Protein AF-A0A9X7AGJ0-F1 (afdb_monomer_lite)

Structure (mmCIF, N/CA/C/O backbone):
data_AF-A0A9X7AGJ0-F1
#
_entry.id   AF-A0A9X7AGJ0-F1
#
loop_
_atom_site.group_PDB
_atom_site.id
_atom_site.type_symbol
_atom_site.label_atom_id
_atom_site.label_alt_id
_atom_site.label_comp_id
_atom_site.label_asym_id
_atom_site.label_entity_id
_atom_site.label_seq_id
_atom_site.pdbx_PDB_ins_code
_atom_site.Cartn_x
_atom_site.Cartn_y
_atom_site.Cartn_z
_atom_site.occupancy
_atom_site.B_iso_or_equiv
_atom_site.auth_seq_id
_atom_site.auth_comp_id
_atom_site.auth_asym_id
_atom_site.auth_atom_id
_atom_site.pdbx_PDB_model_num
ATOM 1 N N . MET A 1 1 ? 14.622 0.185 -6.121 1.00 39.16 1 MET A N 1
ATOM 2 C CA . MET A 1 1 ? 15.424 0.550 -7.309 1.00 39.16 1 MET A CA 1
ATOM 3 C C . MET A 1 1 ? 14.655 0.096 -8.542 1.00 39.16 1 MET A C 1
ATOM 5 O O . MET A 1 1 ? 14.692 -1.078 -8.879 1.00 39.16 1 MET A O 1
ATOM 9 N N . GLU A 1 2 ? 13.884 1.010 -9.133 1.00 49.72 2 GLU A N 1
ATOM 10 C CA . GLU A 1 2 ? 12.917 0.787 -10.226 1.00 49.72 2 GLU A CA 1
ATOM 11 C C . GLU A 1 2 ? 13.499 1.211 -11.586 1.00 49.72 2 GLU A C 1
ATOM 13 O O . GLU A 1 2 ? 12.948 2.044 -12.298 1.00 49.72 2 GLU A O 1
ATOM 18 N N . PHE A 1 3 ? 14.675 0.698 -11.946 1.00 52.72 3 PHE A N 1
ATOM 19 C CA . PHE A 1 3 ? 15.385 1.158 -13.151 1.00 52.72 3 PHE A CA 1
ATOM 20 C C . PHE A 1 3 ? 15.012 0.383 -14.428 1.00 52.72 3 PHE A C 1
ATOM 22 O O . PHE A 1 3 ? 15.501 0.702 -15.510 1.00 52.72 3 PHE A O 1
ATOM 29 N N . ASN A 1 4 ? 14.150 -0.634 -14.316 1.00 61.47 4 ASN A N 1
ATOM 30 C CA . ASN A 1 4 ? 13.892 -1.607 -15.381 1.00 61.47 4 ASN A CA 1
ATOM 31 C C . ASN A 1 4 ? 12.769 -1.182 -16.348 1.00 61.47 4 ASN A C 1
ATOM 33 O O . ASN A 1 4 ? 12.858 -1.428 -17.550 1.00 61.47 4 ASN A O 1
ATOM 37 N N . ASP A 1 5 ? 11.732 -0.494 -15.861 1.00 74.06 5 ASP A N 1
ATOM 38 C CA . ASP A 1 5 ? 10.493 -0.324 -16.635 1.00 74.06 5 ASP A CA 1
ATOM 39 C C . ASP A 1 5 ? 10.646 0.627 -17.834 1.00 74.06 5 ASP A C 1
ATOM 41 O O . ASP A 1 5 ? 10.058 0.374 -18.891 1.00 74.06 5 ASP A O 1
ATOM 45 N N . LEU A 1 6 ? 11.499 1.662 -17.730 1.00 85.44 6 LEU A N 1
ATOM 46 C CA . LEU A 1 6 ? 11.842 2.547 -18.858 1.00 85.44 6 LEU A CA 1
ATOM 47 C C . LEU A 1 6 ? 12.579 1.813 -19.971 1.00 85.44 6 LEU A C 1
ATOM 49 O O . LEU A 1 6 ? 12.173 1.892 -21.132 1.00 85.44 6 LEU A O 1
ATOM 53 N N . GLY A 1 7 ? 13.631 1.077 -19.619 1.00 88.88 7 GLY A N 1
ATOM 54 C CA . GLY A 1 7 ? 14.401 0.288 -20.575 1.00 88.88 7 GLY A CA 1
ATOM 55 C C . GLY A 1 7 ? 13.535 -0.730 -21.311 1.00 88.88 7 GLY A C 1
ATOM 56 O O . GLY A 1 7 ? 13.584 -0.815 -22.541 1.00 88.88 7 GLY A O 1
ATOM 57 N N . ILE A 1 8 ? 12.684 -1.444 -20.565 1.00 87.81 8 ILE A N 1
ATOM 58 C CA . ILE A 1 8 ? 11.729 -2.406 -21.123 1.00 87.81 8 ILE A CA 1
ATOM 59 C C . ILE A 1 8 ? 10.759 -1.715 -22.080 1.00 87.81 8 ILE A C 1
ATOM 61 O O . ILE A 1 8 ? 10.569 -2.198 -23.192 1.00 87.81 8 ILE A O 1
ATOM 65 N N . THR A 1 9 ? 10.181 -0.577 -21.694 1.00 88.44 9 THR A N 1
ATOM 66 C CA . THR A 1 9 ? 9.211 0.143 -22.535 1.00 88.44 9 THR A CA 1
ATOM 67 C C . THR A 1 9 ? 9.849 0.630 -23.837 1.00 88.44 9 THR A C 1
ATOM 69 O O . THR A 1 9 ? 9.274 0.445 -24.909 1.00 88.44 9 THR A O 1
ATOM 72 N N . ILE A 1 10 ? 11.067 1.184 -23.779 1.00 92.06 10 ILE A N 1
ATOM 73 C CA . ILE A 1 10 ? 11.825 1.591 -24.975 1.00 92.06 10 ILE A CA 1
ATOM 74 C C . ILE A 1 10 ? 12.063 0.383 -25.892 1.00 92.06 10 ILE A C 1
ATOM 76 O O . ILE A 1 10 ? 11.830 0.470 -27.100 1.00 92.06 10 ILE A O 1
ATOM 80 N N . LYS A 1 11 ? 12.453 -0.765 -25.325 1.00 93.25 11 LYS A N 1
ATOM 81 C CA . LYS A 1 11 ? 12.656 -2.012 -26.073 1.00 93.25 11 LYS A CA 1
ATOM 82 C C . LYS A 1 11 ? 11.362 -2.525 -26.711 1.00 93.25 11 LYS A C 1
ATOM 84 O O . LYS A 1 11 ? 11.374 -2.895 -27.884 1.00 93.25 11 LYS A O 1
ATOM 89 N N . GLU A 1 12 ? 10.257 -2.551 -25.966 1.00 91.44 12 GLU A N 1
ATOM 90 C CA . GLU A 1 12 ? 8.936 -2.980 -26.447 1.00 91.44 12 GLU A CA 1
ATOM 91 C C . GLU A 1 12 ? 8.470 -2.105 -27.621 1.00 91.44 12 GLU A C 1
ATOM 93 O O . GLU A 1 12 ? 8.069 -2.629 -28.661 1.00 91.44 12 GLU A O 1
ATOM 98 N N . LEU A 1 13 ? 8.592 -0.778 -27.498 1.00 92.31 13 LEU A N 1
ATOM 99 C CA . LEU A 1 13 ? 8.257 0.174 -28.563 1.00 92.31 13 LEU A CA 1
ATOM 100 C C . LEU A 1 13 ? 9.135 -0.022 -29.802 1.00 92.31 13 LEU A C 1
ATOM 102 O O . LEU A 1 13 ? 8.621 -0.044 -30.922 1.00 92.31 13 LEU A O 1
ATOM 106 N N . ARG A 1 14 ? 10.445 -0.208 -29.603 1.00 95.38 14 ARG A N 1
ATOM 107 C CA . ARG A 1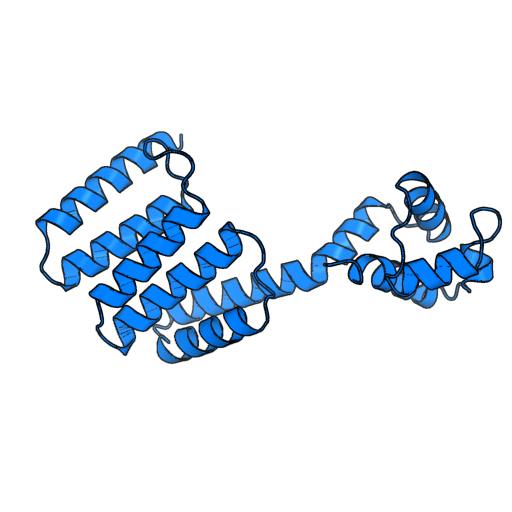 14 ? 11.398 -0.454 -30.687 1.00 95.38 14 ARG A CA 1
ATOM 108 C C . ARG A 1 14 ? 11.046 -1.729 -31.461 1.00 95.38 14 ARG A C 1
ATOM 110 O O . ARG A 1 14 ? 10.981 -1.696 -32.688 1.00 95.38 14 ARG A O 1
ATOM 117 N N . ILE A 1 15 ? 10.793 -2.834 -30.753 1.00 95.44 15 ILE A N 1
ATOM 118 C CA . ILE A 1 15 ? 10.419 -4.122 -31.360 1.00 95.44 15 ILE A CA 1
ATOM 119 C C . ILE A 1 15 ? 9.079 -4.002 -32.089 1.00 95.44 15 ILE A C 1
ATOM 121 O O . ILE A 1 15 ? 8.971 -4.447 -33.225 1.00 95.44 15 ILE A O 1
ATOM 125 N N . LYS A 1 16 ? 8.081 -3.339 -31.491 1.00 94.00 16 LYS A N 1
ATOM 126 C CA . LYS A 1 16 ? 6.769 -3.115 -32.121 1.00 94.00 16 LYS A CA 1
ATOM 127 C C . LYS A 1 16 ? 6.866 -2.338 -33.439 1.00 94.00 16 LYS A C 1
ATOM 129 O O . LYS A 1 16 ? 6.015 -2.503 -34.308 1.00 94.00 16 LYS A O 1
ATOM 134 N N . LYS A 1 17 ? 7.894 -1.498 -33.588 1.00 93.56 17 LYS A N 1
ATOM 135 C CA . LYS A 1 17 ? 8.185 -0.738 -34.811 1.00 93.56 17 LYS A CA 1
ATOM 136 C C . LYS A 1 17 ? 9.188 -1.421 -35.748 1.00 93.56 17 LYS A C 1
ATOM 138 O O . LYS A 1 17 ? 9.521 -0.835 -36.769 1.00 93.56 17 LYS A O 1
ATOM 143 N N . ASN A 1 18 ? 9.646 -2.634 -35.430 1.00 95.56 18 ASN A N 1
ATOM 144 C CA . ASN A 1 18 ? 10.658 -3.376 -36.191 1.00 95.56 18 ASN A CA 1
ATOM 145 C C . ASN A 1 18 ? 11.979 -2.609 -36.391 1.00 95.56 18 ASN A C 1
ATOM 147 O O . ASN A 1 18 ? 12.640 -2.765 -37.409 1.00 95.56 18 ASN A O 1
ATOM 151 N N . ILE A 1 19 ? 12.373 -1.791 -35.412 1.00 95.69 19 ILE A N 1
ATOM 152 C CA . ILE A 1 19 ? 13.620 -1.018 -35.453 1.00 95.69 19 ILE A CA 1
ATOM 153 C C . ILE A 1 19 ? 14.723 -1.815 -34.733 1.00 95.69 19 ILE A C 1
ATOM 155 O O . ILE A 1 19 ? 14.500 -2.396 -33.671 1.00 95.69 19 ILE A O 1
ATOM 159 N N . SER A 1 20 ? 15.940 -1.866 -35.258 1.00 96.81 20 SER A N 1
ATOM 160 C CA . SER A 1 20 ? 17.112 -2.443 -34.581 1.00 96.81 20 SER A CA 1
ATOM 161 C C . SER A 1 20 ? 17.729 -1.463 -33.573 1.00 96.81 20 SER A C 1
ATOM 163 O O . SER A 1 20 ? 17.518 -0.254 -33.636 1.00 96.81 20 SER A O 1
ATOM 165 N N . GLN A 1 21 ? 18.529 -1.950 -32.617 1.00 97.38 21 GLN A N 1
ATOM 166 C CA . GLN A 1 21 ? 19.231 -1.049 -31.684 1.00 97.38 21 GLN A CA 1
ATOM 167 C C . GLN A 1 21 ? 20.180 -0.084 -32.417 1.00 97.38 21 GLN A C 1
ATOM 169 O O . GLN A 1 21 ? 20.328 1.058 -31.990 1.00 97.38 21 GLN A O 1
ATOM 174 N N . SER A 1 22 ? 20.794 -0.535 -33.517 1.00 96.12 22 SER A N 1
ATOM 175 C CA . SER A 1 22 ? 21.656 0.276 -34.384 1.00 96.12 22 SER A CA 1
ATOM 176 C C . SER A 1 22 ? 20.895 1.388 -35.103 1.00 96.12 22 SER A C 1
ATOM 178 O O . SER A 1 22 ? 21.395 2.504 -35.191 1.00 96.12 22 SER A O 1
ATOM 180 N N . GLU A 1 23 ? 19.679 1.120 -35.580 1.00 95.69 23 GLU A N 1
ATOM 181 C CA . GLU A 1 23 ? 18.837 2.137 -36.228 1.00 95.69 23 GLU A CA 1
ATOM 182 C C . GLU A 1 23 ? 18.291 3.145 -35.211 1.00 95.69 23 GLU A C 1
ATOM 184 O O . GLU A 1 23 ? 18.263 4.350 -35.472 1.00 95.69 23 GLU A O 1
ATOM 189 N N . LEU A 1 24 ? 17.915 2.671 -34.017 1.00 96.50 24 LEU A N 1
ATOM 190 C CA . LEU A 1 24 ? 17.458 3.543 -32.940 1.00 96.50 24 LEU A CA 1
ATOM 191 C C . LEU A 1 24 ? 18.574 4.489 -32.467 1.00 96.50 24 LEU A C 1
ATOM 193 O O . LEU A 1 24 ? 18.310 5.664 -32.235 1.00 96.50 24 LEU A O 1
ATOM 197 N N . CYS A 1 25 ? 19.814 4.003 -32.343 1.00 96.31 25 CYS A N 1
ATOM 198 C CA . CYS A 1 25 ? 20.933 4.810 -31.850 1.00 96.31 25 CYS A CA 1
ATOM 199 C C . CYS A 1 25 ? 21.574 5.711 -32.918 1.00 96.31 25 CYS A C 1
ATOM 201 O O . CYS A 1 25 ? 22.355 6.599 -32.570 1.00 96.31 25 CYS A O 1
ATOM 203 N N . HIS A 1 26 ? 21.284 5.491 -34.205 1.00 95.75 26 HIS A N 1
ATOM 204 C CA . HIS A 1 26 ? 21.975 6.152 -35.312 1.00 95.75 26 HIS A CA 1
ATOM 205 C C . HIS A 1 26 ? 21.917 7.685 -35.202 1.00 95.75 26 HIS A C 1
ATOM 207 O O . HIS A 1 26 ? 20.834 8.275 -35.140 1.00 95.75 26 HIS A O 1
ATOM 213 N N . GLY A 1 27 ? 23.089 8.327 -35.160 1.00 93.25 27 GLY A N 1
ATOM 214 C CA . GLY A 1 27 ? 23.224 9.783 -35.022 1.00 93.25 27 GLY A CA 1
ATOM 215 C C . GLY A 1 27 ? 22.809 10.353 -33.658 1.00 93.25 27 GLY A C 1
ATOM 216 O O . GLY A 1 27 ? 22.726 11.567 -33.521 1.00 93.25 27 GLY A O 1
ATOM 217 N N . ILE A 1 28 ? 22.534 9.503 -32.663 1.00 94.94 28 ILE A N 1
ATOM 218 C CA . ILE A 1 28 ? 22.101 9.905 -31.316 1.00 94.94 28 ILE A CA 1
ATOM 219 C C . ILE A 1 28 ? 23.133 9.462 -30.274 1.00 94.94 28 ILE A C 1
ATOM 221 O O . ILE A 1 28 ? 23.646 10.273 -29.507 1.00 94.94 28 ILE A O 1
ATOM 225 N N . CYS A 1 29 ? 23.430 8.163 -30.219 1.00 94.50 29 CYS A N 1
ATOM 226 C CA . CYS A 1 29 ? 24.310 7.578 -29.211 1.00 94.50 29 CYS A CA 1
ATOM 227 C C . CYS A 1 29 ? 24.912 6.252 -29.701 1.00 94.50 29 CYS A C 1
ATOM 229 O O . CYS A 1 29 ? 24.676 5.812 -30.826 1.00 94.50 29 CYS A O 1
ATOM 231 N N . SER A 1 30 ? 25.714 5.591 -28.865 1.00 96.19 30 SER A N 1
ATOM 232 C CA . SER A 1 30 ? 26.253 4.271 -29.210 1.00 96.19 30 SER A CA 1
ATOM 233 C C . SER A 1 30 ? 25.202 3.164 -29.064 1.00 96.19 30 SER A C 1
ATOM 235 O O . SER A 1 30 ? 24.382 3.175 -28.144 1.00 96.19 30 SER A O 1
ATOM 237 N N . GLN A 1 31 ? 25.284 2.125 -29.900 1.00 95.88 31 GLN A N 1
ATOM 238 C CA . GLN A 1 31 ? 24.424 0.939 -29.769 1.00 95.88 31 GLN A CA 1
ATOM 239 C C . GLN A 1 31 ? 24.572 0.273 -28.386 1.00 95.88 31 GLN A C 1
ATOM 241 O O . GLN A 1 31 ? 23.602 -0.221 -27.811 1.00 95.88 31 GLN A O 1
ATOM 246 N N . SER A 1 32 ? 25.782 0.311 -27.814 1.00 96.06 32 SER A N 1
ATOM 247 C CA . SER A 1 32 ? 26.063 -0.176 -26.457 1.00 96.06 32 SER A CA 1
ATOM 248 C C . SER A 1 32 ? 25.268 0.586 -25.391 1.00 96.06 32 SER A C 1
ATOM 250 O O . SER A 1 32 ? 24.741 -0.031 -24.465 1.00 96.06 32 SER A O 1
ATOM 252 N N . GLN A 1 33 ? 25.115 1.909 -25.533 1.00 95.31 33 GLN A N 1
ATOM 253 C CA . GLN A 1 33 ? 24.271 2.701 -24.635 1.00 95.31 33 GLN A CA 1
ATOM 254 C C . GLN A 1 33 ? 22.800 2.294 -24.739 1.00 95.31 33 GLN A C 1
ATOM 256 O O . GLN A 1 33 ? 22.190 2.082 -23.697 1.00 95.31 33 GLN A O 1
ATOM 261 N N . ILE A 1 34 ? 22.252 2.085 -25.944 1.00 96.38 34 ILE A N 1
ATOM 262 C CA . ILE A 1 34 ? 20.878 1.565 -26.095 1.00 96.38 34 ILE A CA 1
ATOM 263 C C . ILE A 1 34 ? 20.726 0.201 -25.429 1.00 96.38 34 ILE A C 1
ATOM 265 O O . ILE A 1 34 ? 19.793 0.000 -24.662 1.00 96.38 34 ILE A O 1
ATOM 269 N N . SER A 1 35 ? 21.666 -0.719 -25.647 1.00 95.38 35 SER A N 1
ATOM 270 C CA . SER A 1 35 ? 21.645 -2.037 -25.001 1.00 95.38 35 SER A CA 1
ATOM 271 C C . SER A 1 35 ? 21.645 -1.935 -23.470 1.00 95.38 35 SER A C 1
ATOM 273 O O . SER A 1 35 ? 20.889 -2.641 -22.805 1.00 95.38 35 SER A O 1
ATOM 275 N N . LYS A 1 36 ? 22.446 -1.029 -22.894 1.00 93.94 36 LYS A N 1
ATOM 276 C CA . LYS A 1 36 ? 22.465 -0.772 -21.445 1.00 93.94 36 LYS A CA 1
ATOM 277 C C . LYS A 1 36 ? 21.172 -0.118 -20.948 1.00 93.94 36 LYS A C 1
ATOM 279 O O . LYS A 1 36 ? 20.698 -0.510 -19.886 1.00 93.94 36 LYS A O 1
ATOM 284 N N . ILE A 1 37 ? 20.593 0.817 -21.705 1.00 93.38 37 ILE A N 1
ATOM 285 C CA . ILE A 1 37 ? 19.299 1.445 -21.389 1.00 93.38 37 ILE A CA 1
ATOM 286 C C . ILE A 1 37 ? 18.190 0.391 -21.396 1.00 93.38 37 ILE A C 1
ATOM 288 O O . ILE A 1 37 ? 17.483 0.250 -20.408 1.00 93.38 37 ILE A O 1
ATOM 292 N N . GLU A 1 38 ? 18.077 -0.407 -22.462 1.00 92.88 38 GLU A N 1
ATOM 293 C CA . GLU A 1 38 ? 17.044 -1.444 -22.606 1.00 92.88 38 GLU A CA 1
ATOM 294 C C . GLU A 1 38 ? 17.140 -2.552 -21.547 1.00 92.88 38 GLU A C 1
ATOM 296 O O . GLU A 1 38 ? 16.151 -3.227 -21.271 1.00 92.88 38 GLU A O 1
ATOM 301 N N . LYS A 1 39 ? 18.324 -2.750 -20.955 1.00 90.19 39 LYS A N 1
ATOM 302 C CA . LYS A 1 39 ? 18.561 -3.676 -19.837 1.00 90.19 39 LYS A CA 1
ATOM 303 C C . LYS A 1 39 ? 18.395 -3.026 -18.455 1.00 90.19 39 LYS A C 1
ATOM 305 O O . LYS A 1 39 ? 18.645 -3.694 -17.457 1.00 90.19 39 LYS A O 1
ATOM 310 N N . GLY A 1 40 ? 18.053 -1.738 -18.385 1.00 86.00 40 GLY A N 1
ATOM 311 C CA . GLY A 1 40 ? 17.915 -0.997 -17.127 1.00 86.00 40 GLY A CA 1
ATOM 312 C C . GLY A 1 40 ? 19.236 -0.743 -16.389 1.00 86.00 40 GLY A C 1
ATOM 313 O O . GLY A 1 40 ? 19.225 -0.452 -15.198 1.00 86.00 40 GLY A O 1
ATOM 314 N N . VAL A 1 41 ? 20.382 -0.869 -17.070 1.00 88.69 41 VAL A N 1
ATOM 315 C CA . VAL A 1 41 ? 21.720 -0.670 -16.478 1.00 88.69 41 VAL A CA 1
ATOM 316 C C . VAL A 1 41 ? 22.049 0.816 -16.337 1.00 88.69 41 VAL A C 1
ATOM 318 O O . VAL A 1 41 ? 22.739 1.207 -15.401 1.00 88.69 41 VAL A O 1
ATOM 321 N N . ILE A 1 42 ? 21.582 1.645 -17.274 1.00 89.19 42 ILE A N 1
ATOM 322 C CA . ILE A 1 42 ? 21.774 3.100 -17.249 1.00 89.19 42 ILE A CA 1
ATOM 323 C C . ILE A 1 42 ? 20.465 3.809 -17.594 1.00 89.19 42 ILE A C 1
ATOM 325 O O . ILE A 1 42 ? 19.686 3.312 -18.407 1.00 89.19 42 ILE A O 1
ATOM 329 N N . TYR A 1 43 ? 20.256 4.993 -17.019 1.00 86.12 43 TYR A N 1
ATOM 330 C CA . TYR A 1 43 ? 19.130 5.856 -17.364 1.00 86.12 43 TYR A CA 1
ATOM 331 C C . TYR A 1 43 ? 19.556 6.866 -18.440 1.00 86.12 43 TYR A C 1
ATOM 333 O O . TYR A 1 43 ? 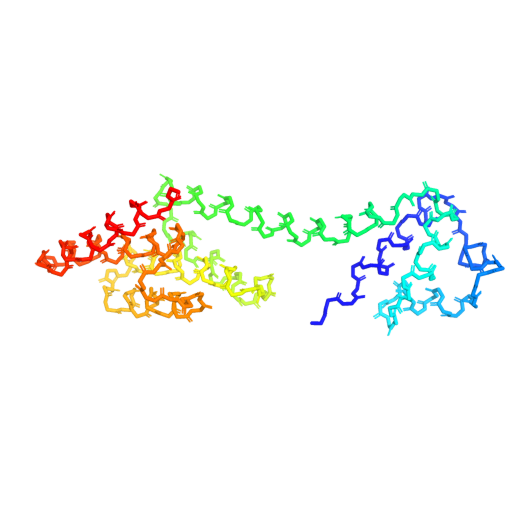20.634 7.456 -18.314 1.00 86.12 43 TYR A O 1
ATOM 341 N N . PRO A 1 44 ? 18.766 7.073 -19.508 1.00 90.12 44 PRO A N 1
ATOM 342 C CA . PRO A 1 44 ? 19.065 8.120 -20.474 1.00 90.12 44 PRO A CA 1
ATOM 343 C C . PRO A 1 44 ? 18.899 9.501 -19.829 1.00 90.12 44 PRO A C 1
ATOM 345 O O . PRO A 1 44 ? 18.030 9.701 -18.984 1.00 90.12 44 PRO A O 1
ATOM 348 N N . SER A 1 45 ? 19.696 10.482 -20.255 1.00 91.12 45 SER A N 1
ATOM 349 C CA . SER A 1 45 ? 19.394 11.880 -19.930 1.00 91.12 45 SER A CA 1
ATOM 350 C C . SER A 1 45 ? 18.058 12.291 -20.559 1.00 91.12 45 SER A C 1
ATOM 352 O O . SER A 1 45 ? 17.607 11.674 -21.525 1.00 91.12 45 SER A O 1
ATOM 354 N N . SER A 1 46 ? 17.437 13.360 -20.056 1.00 87.94 46 SER A N 1
ATOM 355 C CA . SER A 1 46 ? 16.202 13.912 -20.634 1.00 87.94 46 SER A CA 1
ATOM 356 C C . SER A 1 46 ? 16.348 14.226 -22.129 1.00 87.94 46 SER A C 1
ATOM 358 O O . SER A 1 46 ? 15.466 13.896 -22.916 1.00 87.94 46 SER A O 1
ATOM 360 N N . ILE A 1 47 ? 17.499 14.775 -22.532 1.00 92.81 47 ILE A N 1
ATOM 361 C CA . ILE A 1 47 ? 17.835 15.059 -23.936 1.00 92.81 47 ILE A CA 1
ATOM 362 C C . ILE A 1 47 ? 17.905 13.765 -24.753 1.00 92.81 47 ILE A C 1
ATOM 364 O O . ILE A 1 47 ? 17.302 13.675 -25.821 1.00 92.81 47 ILE A O 1
ATOM 368 N N . LEU A 1 48 ? 18.609 12.747 -24.246 1.00 93.25 48 LEU A N 1
ATOM 369 C CA . LEU A 1 48 ? 18.732 11.468 -24.939 1.00 93.25 48 LEU A CA 1
ATOM 370 C C . LEU A 1 48 ? 17.366 10.788 -25.074 1.00 93.25 48 LEU A C 1
ATOM 372 O O . LEU A 1 48 ? 17.024 10.308 -26.149 1.00 93.25 48 LEU A O 1
ATOM 376 N N . LEU A 1 49 ? 16.560 10.778 -24.011 1.00 92.56 49 LEU A N 1
ATOM 377 C CA . LEU A 1 49 ? 15.217 10.210 -24.049 1.00 92.56 49 LEU A CA 1
ATOM 378 C C . LEU A 1 49 ? 14.333 10.919 -25.0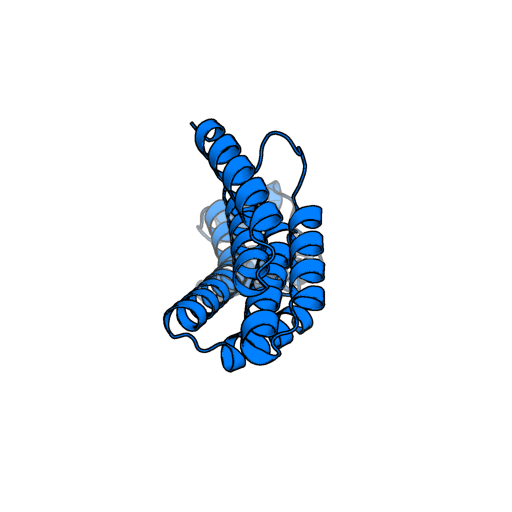79 1.00 92.56 49 LEU A C 1
ATOM 380 O O . LEU A 1 49 ? 13.648 10.242 -25.840 1.00 92.56 49 LEU A O 1
ATOM 384 N N . TYR A 1 50 ? 14.396 12.251 -25.147 1.00 93.19 50 TYR A N 1
ATOM 385 C CA . TYR A 1 50 ? 13.683 13.032 -26.155 1.00 93.19 50 TYR A CA 1
ATOM 386 C C . TYR A 1 50 ? 14.086 12.612 -27.577 1.00 93.19 50 TYR A C 1
ATOM 388 O O . TYR A 1 50 ? 13.235 12.238 -28.380 1.00 93.19 50 TYR A O 1
ATOM 396 N N . GLN A 1 51 ? 15.386 12.550 -27.876 1.00 95.31 51 GLN A N 1
ATOM 397 C CA . GLN A 1 51 ? 15.880 12.144 -29.199 1.00 95.31 51 GLN A CA 1
ATOM 398 C C . GLN A 1 51 ? 15.464 10.714 -29.582 1.00 95.31 51 GLN A C 1
ATOM 400 O O . GLN A 1 51 ? 15.130 10.444 -30.737 1.00 95.31 51 GLN A O 1
ATOM 405 N N . LEU A 1 52 ? 15.463 9.790 -28.617 1.00 94.88 52 LEU A N 1
ATOM 406 C CA . LEU A 1 52 ? 14.985 8.423 -28.835 1.00 94.88 52 LEU A CA 1
ATOM 407 C C . LEU A 1 52 ? 13.470 8.381 -29.055 1.00 94.88 52 LEU A C 1
ATOM 409 O O . LEU A 1 52 ? 13.004 7.621 -29.902 1.00 94.88 52 LEU A O 1
ATOM 413 N N . SER A 1 53 ? 12.707 9.200 -28.330 1.00 93.56 53 SER A N 1
ATOM 414 C CA . SER A 1 53 ? 11.251 9.293 -28.469 1.00 93.56 53 SER A CA 1
ATOM 415 C C . SER A 1 53 ? 10.834 9.829 -29.843 1.00 93.56 53 SER A C 1
ATOM 417 O O . SER A 1 53 ? 9.959 9.242 -30.476 1.00 93.56 53 SER A O 1
ATOM 419 N N . GLU A 1 54 ? 11.567 10.814 -30.374 1.00 94.19 54 GLU A N 1
ATOM 420 C CA . GLU A 1 54 ? 11.403 11.328 -31.739 1.00 94.19 54 GLU A CA 1
ATOM 421 C C . GLU A 1 54 ? 11.620 10.218 -32.776 1.00 94.19 54 GLU A C 1
ATOM 423 O O . GLU A 1 54 ? 10.797 10.010 -33.667 1.00 94.19 54 GLU A O 1
ATOM 428 N N . ARG A 1 55 ? 12.690 9.421 -32.625 1.00 94.31 55 ARG A N 1
ATOM 429 C CA . ARG A 1 55 ? 12.972 8.276 -33.511 1.00 94.31 55 ARG A CA 1
ATOM 430 C C . ARG A 1 55 ? 11.897 7.193 -33.424 1.00 94.31 55 ARG A C 1
ATOM 432 O O . ARG A 1 55 ? 11.566 6.556 -34.420 1.00 94.31 55 ARG A O 1
ATOM 439 N N . LEU A 1 56 ? 11.359 6.979 -32.227 1.00 93.19 56 LEU A N 1
ATOM 440 C CA . LEU A 1 56 ? 10.248 6.068 -31.981 1.00 93.19 56 LEU A CA 1
ATOM 441 C C . LEU A 1 56 ? 8.898 6.678 -32.382 1.00 93.19 56 LEU A C 1
ATOM 443 O O . LEU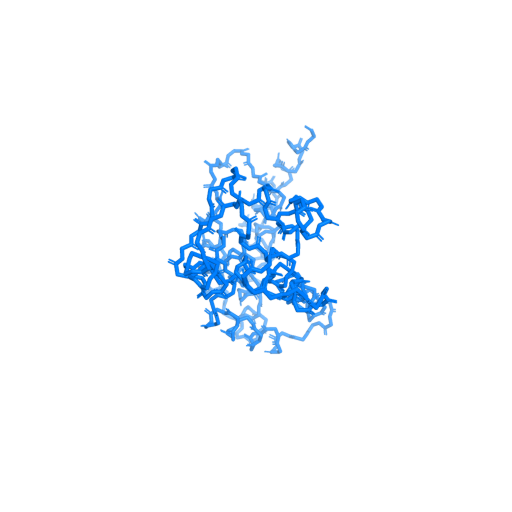 A 1 56 ? 7.906 5.951 -32.374 1.00 93.19 56 LEU A O 1
ATOM 447 N N . GLY A 1 57 ? 8.828 7.955 -32.768 1.00 92.00 57 GLY A N 1
ATOM 448 C CA . GLY A 1 57 ? 7.600 8.657 -33.138 1.00 92.00 57 GLY A CA 1
ATOM 449 C C . GLY A 1 57 ? 6.539 8.608 -32.040 1.00 92.00 57 GLY A C 1
ATOM 450 O O . GLY A 1 57 ? 5.392 8.253 -32.316 1.00 92.00 57 GLY A O 1
ATOM 451 N N . ILE A 1 58 ? 6.941 8.845 -30.792 1.00 90.56 58 ILE A N 1
ATOM 452 C CA . ILE A 1 58 ? 6.058 8.878 -29.625 1.00 90.56 58 ILE A CA 1
ATOM 453 C C . ILE A 1 58 ? 6.464 10.039 -28.723 1.00 90.56 58 ILE A C 1
ATOM 455 O O . ILE A 1 58 ? 7.648 10.297 -28.544 1.00 90.56 58 ILE A O 1
ATOM 459 N N . ASP A 1 59 ? 5.482 10.706 -28.123 1.00 87.31 59 ASP A N 1
ATOM 460 C CA . ASP A 1 59 ? 5.749 11.738 -27.125 1.00 87.31 59 ASP A CA 1
ATOM 461 C C . ASP A 1 59 ? 6.522 11.142 -25.923 1.00 87.31 59 ASP A C 1
ATOM 463 O O . ASP A 1 59 ? 6.123 10.088 -25.404 1.00 87.31 59 ASP A O 1
ATOM 467 N N . PRO A 1 60 ? 7.608 11.777 -25.446 1.00 83.62 60 PRO A N 1
ATOM 468 C CA . PRO A 1 60 ? 8.359 11.282 -24.297 1.00 83.62 60 PRO A CA 1
ATOM 469 C C . PRO A 1 60 ? 7.493 11.104 -23.038 1.00 83.62 60 PRO A C 1
ATOM 471 O O . PRO A 1 60 ? 7.690 10.138 -22.299 1.00 83.62 60 PRO A O 1
ATOM 474 N N . ASN A 1 61 ? 6.485 11.956 -22.815 1.00 79.81 61 ASN A N 1
ATOM 475 C CA . ASN A 1 61 ? 5.531 11.826 -21.707 1.00 79.81 61 ASN A CA 1
ATOM 476 C C . ASN A 1 61 ? 4.702 10.545 -21.814 1.00 79.81 61 ASN A C 1
ATOM 478 O O . ASN A 1 61 ? 4.387 9.931 -20.796 1.00 79.81 61 ASN A O 1
ATOM 482 N N . ASN A 1 62 ? 4.404 10.083 -23.031 1.00 78.94 62 ASN A N 1
ATOM 483 C CA . ASN A 1 62 ? 3.723 8.806 -23.227 1.00 78.94 62 ASN A CA 1
ATOM 484 C C . ASN A 1 62 ? 4.632 7.623 -22.880 1.00 78.94 62 ASN A C 1
ATOM 486 O O . ASN A 1 62 ? 4.142 6.634 -22.339 1.00 78.94 62 ASN A O 1
ATOM 490 N N . ILE A 1 63 ? 5.945 7.714 -23.124 1.00 79.31 63 ILE A N 1
ATOM 491 C CA . ILE A 1 63 ? 6.896 6.697 -22.649 1.00 79.31 63 ILE A CA 1
ATOM 492 C C . ILE A 1 63 ? 6.849 6.647 -21.118 1.00 79.31 63 ILE A C 1
ATOM 494 O O . ILE A 1 63 ? 6.658 5.571 -20.557 1.00 79.31 63 ILE A O 1
ATOM 498 N N . PHE A 1 64 ? 6.914 7.796 -20.440 1.00 72.50 64 PHE A N 1
ATOM 499 C CA . PHE A 1 64 ? 6.796 7.852 -18.980 1.00 72.50 64 PHE A CA 1
ATOM 500 C C . PHE A 1 64 ? 5.468 7.280 -18.476 1.00 72.50 64 PHE A C 1
ATOM 502 O O . PHE A 1 64 ? 5.465 6.430 -17.582 1.00 72.50 64 PHE A O 1
ATOM 509 N N . ALA A 1 65 ? 4.348 7.650 -19.094 1.00 66.00 65 ALA A N 1
ATOM 510 C CA . ALA A 1 65 ? 3.047 7.098 -18.749 1.00 66.00 65 ALA A CA 1
ATOM 511 C C . ALA A 1 65 ? 3.031 5.569 -18.903 1.00 66.00 65 ALA A C 1
ATOM 513 O O . ALA A 1 65 ? 2.566 4.864 -18.014 1.00 66.00 65 ALA A O 1
ATOM 514 N N . LEU A 1 66 ? 3.571 5.020 -19.995 1.00 69.62 66 LEU A N 1
ATOM 515 C CA . LEU A 1 66 ? 3.643 3.573 -20.235 1.00 69.62 66 LEU A CA 1
ATOM 516 C C . LEU A 1 66 ? 4.535 2.840 -19.223 1.00 69.62 66 LEU A C 1
ATOM 518 O O . LEU A 1 66 ? 4.180 1.739 -18.801 1.00 69.62 66 LEU A O 1
ATOM 522 N N . THR A 1 67 ? 5.634 3.462 -18.791 1.00 67.94 67 THR A N 1
ATOM 523 C CA . THR A 1 67 ? 6.536 2.894 -17.774 1.00 67.94 67 THR A CA 1
ATOM 524 C C . THR A 1 67 ? 5.898 2.834 -16.397 1.00 67.94 67 THR A C 1
ATOM 526 O O . THR A 1 67 ? 5.932 1.798 -15.743 1.00 67.94 67 THR A O 1
ATOM 529 N N . GLN A 1 68 ? 5.238 3.914 -15.985 1.00 63.12 68 GLN A N 1
ATOM 530 C CA . GLN A 1 68 ? 4.534 3.982 -14.710 1.00 63.12 68 GLN A CA 1
ATOM 531 C C . GLN A 1 68 ? 3.259 3.119 -14.719 1.00 63.12 68 GLN A C 1
ATOM 533 O O . GLN A 1 68 ? 2.833 2.603 -13.687 1.00 63.12 68 GLN A O 1
ATOM 538 N N . ASN A 1 69 ? 2.669 2.881 -15.895 1.00 63.62 69 ASN A N 1
ATOM 539 C CA . ASN A 1 69 ? 1.365 2.242 -16.027 1.00 63.62 69 ASN A CA 1
ATOM 540 C C . ASN A 1 69 ? 1.301 0.800 -15.509 1.00 63.62 69 ASN A C 1
ATOM 542 O O . ASN A 1 69 ? 0.264 0.439 -14.972 1.00 63.62 69 ASN A O 1
ATOM 546 N N . LYS A 1 70 ? 2.320 -0.060 -15.664 1.00 67.69 70 LYS A N 1
ATOM 547 C CA . LYS A 1 70 ? 2.167 -1.483 -15.273 1.00 67.69 70 LYS A CA 1
ATOM 548 C C . LYS A 1 70 ? 2.092 -1.651 -13.751 1.00 67.69 70 LYS A C 1
ATOM 550 O O . LYS A 1 70 ? 1.157 -2.281 -13.258 1.00 67.69 70 LYS A O 1
ATOM 555 N N . LYS A 1 71 ? 3.026 -1.045 -13.014 1.00 72.56 71 LYS A N 1
ATOM 556 C CA . LYS A 1 71 ? 3.054 -1.110 -11.548 1.00 72.56 71 LYS A CA 1
ATOM 557 C C . LYS A 1 71 ? 1.923 -0.301 -10.915 1.00 72.56 71 LYS A C 1
ATOM 559 O O . LYS A 1 71 ? 1.247 -0.820 -10.032 1.00 72.56 71 LYS A O 1
ATOM 564 N N . ILE A 1 72 ? 1.657 0.914 -11.406 1.00 76.31 72 ILE A N 1
ATOM 565 C CA . ILE A 1 72 ? 0.527 1.715 -10.912 1.00 76.31 72 ILE A CA 1
ATOM 566 C C . ILE A 1 72 ? -0.789 0.969 -11.147 1.00 76.31 72 ILE A C 1
ATOM 568 O O . ILE A 1 72 ? -1.574 0.830 -10.216 1.00 76.31 72 ILE A O 1
ATOM 572 N N . LYS A 1 73 ? -1.016 0.396 -12.341 1.00 80.81 73 LYS A N 1
ATOM 573 C CA . LYS A 1 73 ? -2.220 -0.416 -12.595 1.00 80.81 73 LYS A CA 1
ATOM 574 C C . LYS A 1 73 ? -2.305 -1.620 -11.670 1.00 80.81 73 LYS A C 1
ATOM 576 O O . LYS A 1 73 ? -3.394 -1.941 -11.216 1.00 80.81 73 LYS A O 1
ATOM 581 N N . TYR A 1 74 ? -1.186 -2.285 -11.385 1.00 87.44 74 TYR A N 1
ATOM 582 C CA . TYR A 1 74 ? -1.170 -3.385 -10.427 1.00 87.44 74 TYR A CA 1
ATOM 583 C C . TYR A 1 74 ? -1.619 -2.922 -9.035 1.00 87.44 74 TYR A C 1
ATOM 585 O O . TYR A 1 74 ? -2.555 -3.491 -8.480 1.00 87.44 74 TYR A O 1
ATOM 593 N N . VAL A 1 75 ? -0.999 -1.865 -8.502 1.00 90.06 75 VAL A N 1
ATOM 594 C CA . VAL A 1 75 ? -1.331 -1.304 -7.184 1.00 90.06 75 VAL A CA 1
ATOM 595 C C . VAL A 1 75 ? -2.798 -0.874 -7.126 1.00 90.06 75 VAL A C 1
ATOM 597 O O . VAL A 1 75 ? -3.496 -1.216 -6.173 1.00 90.06 75 VAL A O 1
ATOM 600 N N . GLU A 1 76 ? -3.301 -0.191 -8.154 1.00 88.56 76 GLU A N 1
ATOM 601 C CA . GLU A 1 76 ? -4.704 0.226 -8.222 1.00 88.56 76 GLU A CA 1
ATOM 602 C C . GLU A 1 76 ? -5.671 -0.964 -8.322 1.00 88.56 76 GLU A C 1
ATOM 604 O O . GLU A 1 76 ? -6.697 -0.976 -7.640 1.00 88.56 76 GLU A O 1
ATOM 609 N N . ASN A 1 77 ? -5.324 -2.013 -9.075 1.00 90.44 77 ASN A N 1
ATOM 610 C CA . ASN A 1 77 ? -6.112 -3.247 -9.124 1.00 90.44 77 ASN A CA 1
ATOM 611 C C . ASN A 1 77 ? -6.163 -3.934 -7.754 1.00 90.44 77 ASN A C 1
ATOM 613 O O . ASN A 1 77 ? -7.230 -4.356 -7.315 1.00 90.44 77 ASN A O 1
ATOM 617 N N . VAL A 1 78 ? -5.037 -4.012 -7.044 1.00 95.19 78 VAL A N 1
ATOM 618 C CA . VAL A 1 78 ? -4.997 -4.569 -5.686 1.00 95.19 78 VAL A CA 1
ATOM 619 C C . VAL A 1 78 ? -5.839 -3.725 -4.727 1.00 95.19 78 VAL A C 1
ATOM 621 O O . VAL A 1 78 ? -6.637 -4.280 -3.973 1.00 95.19 78 VAL A O 1
ATOM 624 N N . LYS A 1 79 ? -5.731 -2.388 -4.774 1.00 95.44 79 LYS A N 1
ATOM 625 C CA . LYS A 1 79 ? -6.578 -1.487 -3.971 1.00 95.44 79 LYS A CA 1
ATOM 626 C C . LYS A 1 79 ? -8.063 -1.698 -4.266 1.00 95.44 79 LYS A C 1
ATOM 628 O O . LYS A 1 79 ? -8.872 -1.660 -3.339 1.00 95.44 79 LYS A O 1
ATOM 633 N N . TYR A 1 80 ? -8.427 -1.919 -5.530 1.00 95.31 80 TYR A N 1
ATOM 634 C CA . TYR A 1 80 ? -9.799 -2.236 -5.923 1.00 95.31 80 TYR A CA 1
ATOM 635 C C . TYR A 1 80 ? -10.273 -3.546 -5.287 1.00 95.31 80 TYR A C 1
ATOM 637 O O . TYR A 1 80 ? -11.313 -3.550 -4.632 1.00 95.31 80 TYR A O 1
ATOM 645 N N . VAL A 1 81 ? -9.489 -4.622 -5.406 1.00 96.69 81 VAL A N 1
ATOM 646 C CA . VAL A 1 81 ? -9.825 -5.929 -4.817 1.00 96.69 81 VAL A CA 1
ATOM 647 C C . VAL A 1 81 ? -9.956 -5.828 -3.295 1.00 96.69 81 VAL A C 1
ATOM 649 O O . VAL A 1 81 ? -10.929 -6.315 -2.735 1.00 96.69 81 VAL A O 1
ATOM 652 N N . ILE A 1 82 ? -9.042 -5.126 -2.620 1.00 97.50 82 ILE A N 1
ATOM 653 C CA . ILE A 1 82 ? -9.111 -4.889 -1.169 1.00 97.50 82 ILE A CA 1
ATOM 654 C C . ILE A 1 82 ? -10.427 -4.197 -0.775 1.00 97.50 82 ILE A C 1
ATOM 656 O O . ILE A 1 82 ? -11.097 -4.621 0.171 1.00 97.50 82 ILE A O 1
ATOM 660 N N . LYS A 1 83 ? -10.822 -3.147 -1.506 1.00 95.38 83 LYS A N 1
ATOM 661 C CA . LYS A 1 83 ? -12.089 -2.438 -1.265 1.00 95.38 83 LYS A CA 1
ATOM 662 C C . LYS A 1 83 ? -13.304 -3.326 -1.538 1.00 95.38 83 LYS A C 1
ATOM 664 O O . LYS A 1 83 ? -14.307 -3.191 -0.841 1.00 95.38 83 LYS A O 1
ATOM 669 N N . ASP A 1 84 ? -13.235 -4.205 -2.533 1.00 96.31 84 ASP A N 1
ATOM 670 C CA . ASP A 1 84 ? -14.300 -5.166 -2.823 1.00 96.31 84 ASP A CA 1
ATOM 671 C C . ASP A 1 84 ? -14.441 -6.202 -1.699 1.00 96.31 84 ASP A C 1
ATOM 673 O O . ASP A 1 84 ? -15.538 -6.381 -1.170 1.00 96.31 84 ASP A O 1
ATOM 677 N N . CYS A 1 85 ? -13.328 -6.762 -1.211 1.00 97.25 85 CYS A N 1
ATOM 678 C CA . CYS A 1 85 ? -13.337 -7.667 -0.061 1.00 97.25 85 CYS A CA 1
ATOM 679 C C . CYS A 1 85 ? -13.972 -7.019 1.179 1.00 97.25 85 CYS A C 1
ATOM 681 O O . CYS A 1 85 ? -14.745 -7.673 1.879 1.00 97.25 85 CYS A O 1
ATOM 683 N N . LEU A 1 86 ? -13.708 -5.731 1.442 1.00 95.12 86 LEU A N 1
ATOM 684 C CA . LEU A 1 86 ? -14.371 -5.002 2.529 1.00 95.12 86 LEU A CA 1
ATOM 685 C C . LEU A 1 86 ? -15.892 -4.924 2.338 1.00 95.12 86 LEU A C 1
ATOM 687 O O . LEU A 1 86 ? -16.637 -5.198 3.279 1.00 95.12 86 LEU A O 1
ATOM 691 N N . LYS A 1 87 ? -16.361 -4.579 1.132 1.00 95.56 87 LYS A N 1
ATOM 692 C CA . LYS A 1 87 ? -17.800 -4.496 0.817 1.00 95.56 87 LYS A CA 1
ATOM 693 C C . LYS A 1 87 ? -18.495 -5.844 0.987 1.00 95.56 87 LYS A C 1
ATOM 695 O O . LYS A 1 87 ? -19.593 -5.898 1.533 1.00 95.56 87 LYS A O 1
ATOM 700 N N . GLN A 1 88 ? -17.833 -6.917 0.561 1.00 96.69 88 GLN A N 1
ATOM 701 C CA . GLN A 1 88 ? -18.337 -8.287 0.649 1.00 96.69 88 GLN A CA 1
ATOM 702 C C . GLN A 1 88 ? -18.082 -8.945 2.015 1.00 96.69 88 GLN A C 1
ATOM 704 O O . GLN A 1 88 ? -18.454 -10.100 2.215 1.00 96.69 88 GLN A O 1
ATOM 709 N N . LYS A 1 89 ? -17.457 -8.232 2.967 1.00 95.75 89 LYS A N 1
ATOM 710 C CA . LYS A 1 89 ? -17.080 -8.739 4.302 1.00 95.75 89 LYS A CA 1
ATOM 711 C C . LYS A 1 89 ? -16.182 -9.990 4.260 1.00 95.75 89 LYS A C 1
ATOM 713 O O . LYS A 1 89 ? -16.198 -10.821 5.167 1.00 95.75 89 LYS A O 1
ATOM 718 N N . GLN A 1 90 ? -15.370 -10.110 3.213 1.00 97.06 90 GLN A N 1
ATOM 719 C CA . GLN A 1 90 ? -14.401 -11.185 2.981 1.00 97.06 90 GLN A CA 1
ATOM 720 C C . GLN A 1 90 ? -13.081 -10.888 3.710 1.00 97.06 90 GLN A C 1
ATOM 722 O O . GLN A 1 90 ? -12.046 -10.596 3.109 1.00 97.06 90 GLN A O 1
ATOM 727 N N . TYR A 1 91 ? -13.128 -10.873 5.046 1.00 95.75 91 TYR A N 1
ATOM 728 C CA . TYR A 1 91 ? -11.998 -10.417 5.866 1.00 95.75 91 TYR A CA 1
ATOM 729 C C . TYR A 1 91 ? -10.820 -11.398 5.903 1.00 95.75 91 TYR A C 1
ATOM 731 O O . TYR A 1 91 ? -9.681 -10.974 6.098 1.00 95.75 91 TYR A O 1
ATOM 739 N N . LYS A 1 92 ? -11.065 -12.700 5.703 1.00 95.06 92 LYS A N 1
ATOM 740 C CA . LYS A 1 92 ? -9.993 -13.707 5.641 1.00 95.06 92 LYS A CA 1
ATOM 741 C C . LYS A 1 92 ? -9.193 -13.558 4.350 1.00 95.06 92 LYS A C 1
ATOM 743 O O . LYS A 1 92 ? -7.970 -13.520 4.384 1.00 95.06 92 LYS A O 1
ATOM 748 N N . GLU A 1 93 ? -9.888 -13.406 3.231 1.00 95.94 93 GLU A N 1
ATOM 749 C CA . GLU A 1 93 ? -9.308 -13.160 1.915 1.00 95.94 93 GLU A CA 1
ATOM 750 C C . GLU A 1 93 ? -8.539 -11.837 1.907 1.00 95.94 93 GLU A C 1
ATOM 752 O O . GLU A 1 93 ? -7.401 -11.787 1.441 1.00 95.94 93 GLU A O 1
ATOM 757 N N . LEU A 1 94 ? -9.120 -10.789 2.502 1.00 97.31 94 LEU A N 1
ATOM 758 C CA . LEU A 1 94 ? -8.449 -9.507 2.692 1.00 97.31 94 LEU A CA 1
ATOM 759 C C . LEU A 1 94 ? -7.113 -9.667 3.431 1.00 97.31 94 LEU A C 1
ATOM 761 O O . LEU A 1 94 ? -6.106 -9.107 2.997 1.00 97.31 94 LEU A O 1
ATOM 765 N N . TYR A 1 95 ? -7.095 -10.429 4.529 1.00 94.81 95 TYR A N 1
ATOM 766 C CA . TYR A 1 95 ? -5.878 -10.666 5.305 1.00 94.81 95 TYR A CA 1
ATOM 767 C C . TYR A 1 95 ? -4.782 -11.333 4.463 1.00 94.81 95 TYR A C 1
ATOM 769 O O . TYR A 1 95 ? -3.645 -10.859 4.449 1.00 94.81 95 TYR A O 1
ATOM 777 N N . GLU A 1 96 ? -5.126 -12.385 3.718 1.00 94.81 96 GLU A N 1
ATOM 778 C CA . GLU A 1 96 ? -4.172 -13.106 2.867 1.00 94.81 96 GLU A CA 1
ATOM 779 C C . GLU A 1 96 ? -3.631 -12.231 1.729 1.00 94.81 96 GLU A C 1
ATOM 781 O O . GLU A 1 96 ? -2.426 -12.243 1.461 1.00 94.81 96 GLU A O 1
ATOM 786 N N . ILE A 1 97 ? -4.489 -11.422 1.095 1.00 95.12 97 ILE A N 1
ATOM 787 C CA . ILE A 1 97 ? -4.071 -10.470 0.057 1.00 95.12 97 ILE A CA 1
ATOM 788 C C . ILE A 1 97 ? -3.082 -9.464 0.640 1.00 95.12 97 ILE A C 1
ATOM 790 O O . ILE A 1 97 ? -1.981 -9.313 0.117 1.00 95.12 97 ILE A O 1
ATOM 794 N N . VAL A 1 98 ? -3.433 -8.798 1.742 1.00 94.81 98 VAL A N 1
ATOM 795 C CA . VAL A 1 98 ? -2.574 -7.763 2.332 1.00 94.81 98 VAL A CA 1
ATOM 796 C C . VAL A 1 98 ? -1.235 -8.341 2.786 1.00 94.81 98 VAL A C 1
ATOM 798 O O . VAL A 1 98 ? -0.191 -7.736 2.536 1.00 94.81 98 VAL A O 1
ATOM 801 N N . LYS A 1 99 ? -1.241 -9.526 3.404 1.00 93.00 99 LYS A N 1
ATOM 802 C CA . LYS A 1 99 ? -0.019 -10.223 3.817 1.00 93.00 99 LYS A CA 1
ATOM 803 C C . LYS A 1 99 ? 0.892 -10.501 2.620 1.00 93.00 99 LYS A C 1
ATOM 805 O O . LYS A 1 99 ? 2.061 -10.127 2.652 1.00 93.00 99 LYS A O 1
ATOM 810 N N . LYS A 1 100 ? 0.339 -11.065 1.543 1.00 94.12 100 LYS A N 1
ATOM 811 C CA . LYS A 1 100 ? 1.077 -11.324 0.302 1.00 94.12 100 LYS A CA 1
ATOM 812 C C . LYS A 1 100 ? 1.655 -10.041 -0.302 1.00 94.12 100 LYS A C 1
ATOM 814 O O . LYS A 1 100 ? 2.809 -10.023 -0.715 1.00 94.12 100 LYS A O 1
ATOM 819 N N . GLU A 1 101 ? 0.883 -8.959 -0.354 1.00 94.00 101 GLU A N 1
ATOM 820 C CA . GLU A 1 101 ? 1.328 -7.700 -0.967 1.00 94.00 101 GLU A CA 1
ATOM 821 C C . GLU A 1 101 ? 2.428 -6.992 -0.175 1.00 94.00 101 GLU A C 1
ATOM 823 O O . GLU A 1 101 ? 3.306 -6.357 -0.768 1.00 94.00 101 GLU A O 1
ATOM 828 N N . LYS A 1 102 ? 2.434 -7.147 1.153 1.00 90.12 102 LYS A N 1
ATOM 829 C CA . LYS A 1 102 ? 3.538 -6.679 2.000 1.00 90.12 102 LYS A CA 1
ATOM 830 C C . LYS A 1 102 ? 4.847 -7.412 1.687 1.00 90.12 102 LYS A C 1
ATOM 832 O O . LYS A 1 102 ? 5.897 -6.773 1.716 1.00 90.12 102 LYS A O 1
ATOM 837 N N . ASP A 1 103 ? 4.788 -8.695 1.326 1.00 88.19 103 ASP A N 1
ATOM 838 C CA . ASP A 1 103 ? 5.971 -9.490 0.964 1.00 88.19 103 ASP A CA 1
ATOM 839 C C . ASP A 1 103 ? 6.500 -9.161 -0.446 1.00 88.19 103 ASP A C 1
ATOM 841 O O . ASP A 1 103 ? 7.707 -9.196 -0.687 1.00 88.19 103 ASP A O 1
ATOM 845 N N . LEU A 1 104 ? 5.616 -8.802 -1.385 1.00 85.25 104 LEU A N 1
ATOM 846 C CA . LEU A 1 104 ? 5.978 -8.517 -2.782 1.00 85.25 104 LEU A CA 1
ATOM 847 C C . LEU A 1 104 ? 6.652 -7.148 -2.996 1.00 85.25 104 LEU A C 1
ATOM 849 O O . LEU A 1 104 ? 7.196 -6.900 -4.070 1.00 85.25 104 LEU A O 1
ATOM 853 N N . ASN A 1 105 ? 6.628 -6.255 -1.998 1.00 78.38 105 ASN A N 1
ATOM 854 C CA . ASN A 1 105 ? 7.231 -4.912 -2.041 1.00 78.38 105 ASN A CA 1
ATOM 855 C C . ASN A 1 105 ? 6.791 -4.046 -3.252 1.00 78.38 105 ASN A C 1
ATOM 857 O O . ASN A 1 105 ? 7.522 -3.163 -3.720 1.00 78.38 105 ASN A O 1
ATOM 861 N N . ASN A 1 106 ? 5.576 -4.294 -3.758 1.00 82.75 106 ASN A N 1
ATOM 862 C CA . ASN A 1 106 ? 4.950 -3.503 -4.822 1.00 82.75 106 ASN A CA 1
ATOM 863 C C . ASN A 1 106 ? 4.473 -2.134 -4.306 1.00 82.75 106 ASN A C 1
ATOM 865 O O . ASN A 1 106 ? 4.509 -1.156 -5.045 1.00 82.75 106 ASN A O 1
ATOM 869 N N . PHE A 1 107 ? 4.086 -2.049 -3.031 1.00 88.25 107 PHE A N 1
ATOM 870 C CA . PHE A 1 107 ? 3.625 -0.831 -2.359 1.00 88.25 107 PHE A CA 1
ATOM 871 C C . PHE A 1 107 ? 4.816 -0.129 -1.698 1.00 88.25 107 PHE A C 1
ATOM 873 O O . PHE A 1 107 ? 5.322 -0.572 -0.664 1.00 88.25 107 PHE A O 1
ATOM 880 N N . GLN A 1 108 ? 5.309 0.944 -2.312 1.00 85.25 108 GLN A N 1
ATOM 881 C CA . GLN A 1 108 ? 6.586 1.562 -1.952 1.00 85.25 108 GLN A CA 1
ATOM 882 C C . GLN A 1 108 ? 6.433 2.923 -1.285 1.00 85.25 108 GLN A C 1
ATOM 884 O O . GLN A 1 108 ? 7.212 3.212 -0.366 1.00 85.25 108 GLN A O 1
ATOM 889 N N . THR A 1 109 ? 5.453 3.729 -1.704 1.00 89.44 109 THR A N 1
ATOM 890 C CA . THR A 1 109 ? 5.234 5.047 -1.095 1.00 89.44 109 THR A CA 1
ATOM 891 C C . THR A 1 109 ? 4.672 4.910 0.320 1.00 89.44 109 THR A C 1
ATOM 893 O O . THR A 1 109 ? 4.169 3.852 0.718 1.00 89.44 109 THR A O 1
ATOM 896 N N . ASN A 1 110 ? 4.774 5.977 1.113 1.00 92.31 110 ASN A N 1
ATOM 897 C CA . ASN A 1 110 ? 4.229 5.971 2.468 1.00 92.31 110 ASN A CA 1
ATOM 898 C C . ASN A 1 110 ? 2.702 5.835 2.455 1.00 92.31 110 ASN A C 1
ATOM 900 O O . ASN A 1 110 ? 2.159 5.108 3.281 1.00 92.31 110 ASN A O 1
ATOM 904 N N . GLU A 1 111 ? 2.024 6.445 1.483 1.00 92.56 111 GLU A N 1
ATOM 905 C CA . GLU A 1 111 ? 0.572 6.367 1.295 1.00 92.56 111 GLU A CA 1
ATOM 906 C C . GLU A 1 111 ? 0.134 4.950 0.897 1.00 92.56 111 GLU A C 1
ATOM 908 O O . GLU A 1 111 ? -0.854 4.418 1.404 1.00 92.56 111 GLU A O 1
ATOM 913 N N . GLU A 1 112 ? 0.893 4.297 0.016 1.00 93.50 112 GLU A N 1
ATOM 914 C CA . GLU A 1 112 ? 0.661 2.911 -0.393 1.00 93.50 112 GLU A CA 1
ATOM 915 C C . GLU A 1 112 ? 0.829 1.938 0.782 1.00 93.50 112 GLU A C 1
ATOM 917 O O . GLU A 1 112 ? -0.027 1.082 1.025 1.00 93.50 112 GLU A O 1
ATOM 922 N N . LYS A 1 113 ? 1.904 2.093 1.559 1.00 95.12 113 LYS A N 1
ATOM 923 C CA . LYS A 1 113 ? 2.144 1.282 2.761 1.00 95.12 113 LYS A CA 1
ATOM 924 C C . LYS A 1 113 ? 1.094 1.539 3.835 1.00 95.12 113 LYS A C 1
ATOM 926 O O . LYS A 1 113 ? 0.597 0.585 4.434 1.00 95.12 113 LYS A O 1
ATOM 931 N N . GLN A 1 114 ? 0.727 2.802 4.051 1.00 96.81 114 GLN A N 1
ATOM 932 C CA . GLN A 1 114 ? -0.358 3.188 4.947 1.00 96.81 114 GLN A CA 1
ATOM 933 C C . GLN A 1 114 ? -1.657 2.482 4.556 1.00 96.81 114 GLN A C 1
ATOM 935 O O . GLN A 1 114 ? -2.326 1.927 5.426 1.00 96.81 114 GLN A O 1
ATOM 940 N N . PHE A 1 115 ? -1.992 2.454 3.262 1.00 96.94 115 PHE A N 1
ATOM 941 C CA . PHE A 1 115 ? -3.186 1.775 2.772 1.00 96.94 115 PHE A CA 1
ATOM 942 C C . PHE A 1 115 ? -3.185 0.286 3.142 1.00 96.94 115 PHE A C 1
ATOM 944 O O . PHE A 1 115 ? -4.170 -0.193 3.703 1.00 96.94 115 PHE A O 1
ATOM 951 N N . LEU A 1 116 ? -2.087 -0.437 2.894 1.00 96.69 116 LEU A N 1
ATOM 952 C CA . LEU A 1 116 ? -1.997 -1.857 3.255 1.00 96.69 116 LEU A CA 1
ATOM 953 C C . LEU A 1 116 ? -2.118 -2.079 4.767 1.00 96.69 116 LEU A C 1
ATOM 955 O O . LEU A 1 116 ? -2.918 -2.905 5.195 1.00 96.69 116 LEU A O 1
ATOM 959 N N . ILE A 1 117 ? -1.371 -1.327 5.582 1.00 97.00 117 ILE A N 1
ATOM 960 C CA . ILE A 1 117 ? -1.374 -1.487 7.048 1.00 97.00 117 ILE A CA 1
ATOM 961 C C . ILE A 1 117 ? -2.753 -1.164 7.635 1.00 97.00 117 ILE A C 1
ATOM 963 O O . ILE A 1 117 ? -3.217 -1.847 8.548 1.00 97.00 117 ILE A O 1
ATOM 967 N N . TRP A 1 118 ? -3.433 -0.148 7.101 1.00 98.00 118 TRP A N 1
ATOM 968 C CA . TRP A 1 118 ? -4.795 0.179 7.508 1.00 98.00 118 TRP A CA 1
ATOM 969 C C . TRP A 1 118 ? -5.751 -0.996 7.262 1.00 98.00 118 TRP A C 1
ATOM 971 O O . TRP A 1 118 ? -6.476 -1.408 8.169 1.00 98.00 118 TRP A O 1
ATOM 981 N N . HIS A 1 119 ? -5.716 -1.591 6.071 1.00 97.62 119 HIS A N 1
ATOM 982 C CA . HIS A 1 119 ? -6.617 -2.692 5.731 1.00 97.62 119 HIS A CA 1
ATOM 983 C C . HIS A 1 119 ? -6.235 -4.009 6.429 1.00 97.62 119 HIS A C 1
ATOM 985 O O . HIS A 1 119 ? -7.117 -4.800 6.763 1.00 97.62 119 HIS A O 1
ATOM 991 N N . GLU A 1 120 ? -4.953 -4.212 6.750 1.00 96.00 120 GLU A N 1
ATOM 992 C CA . GLU A 1 120 ? -4.492 -5.288 7.639 1.00 96.00 120 GLU A CA 1
ATOM 993 C C . GLU A 1 120 ? -5.123 -5.170 9.030 1.00 96.00 120 GLU A C 1
ATOM 995 O O . GLU A 1 120 ? -5.592 -6.162 9.590 1.00 96.00 120 GLU A O 1
ATOM 1000 N N . ALA A 1 121 ? -5.164 -3.954 9.583 1.00 97.31 121 ALA A N 1
ATOM 1001 C CA . ALA A 1 121 ? -5.754 -3.703 10.890 1.00 97.31 121 ALA A CA 1
ATOM 1002 C C . ALA A 1 121 ? -7.251 -4.040 10.912 1.00 97.31 121 ALA A C 1
ATOM 1004 O O . ALA A 1 121 ? -7.713 -4.656 11.872 1.00 97.31 121 ALA A O 1
ATOM 1005 N N . ILE A 1 122 ? -7.987 -3.696 9.848 1.00 96.62 122 ILE A N 1
ATOM 1006 C CA . ILE A 1 122 ? -9.400 -4.075 9.687 1.00 96.62 122 ILE A CA 1
ATOM 1007 C C . ILE A 1 122 ? -9.553 -5.594 9.656 1.00 96.62 122 ILE A C 1
ATOM 1009 O O . ILE A 1 122 ? -10.344 -6.147 10.418 1.00 96.62 122 ILE A O 1
ATOM 1013 N N . ALA A 1 123 ? -8.761 -6.284 8.835 1.00 95.56 123 ALA A N 1
ATOM 1014 C CA . ALA A 1 123 ? -8.832 -7.736 8.740 1.00 95.56 123 ALA A CA 1
ATOM 1015 C C . ALA A 1 123 ? -8.518 -8.426 10.083 1.00 95.56 123 ALA A C 1
ATOM 1017 O O . ALA A 1 123 ? -9.240 -9.329 10.502 1.00 95.56 123 ALA A O 1
ATOM 1018 N N . ILE A 1 124 ? -7.490 -7.968 10.807 1.00 93.50 124 ILE A N 1
ATOM 1019 C CA . ILE A 1 124 ? -7.125 -8.502 12.131 1.00 93.50 124 ILE A CA 1
ATOM 1020 C C . ILE A 1 124 ? -8.224 -8.250 13.163 1.00 93.50 124 ILE A C 1
ATOM 1022 O O . ILE A 1 124 ? -8.507 -9.130 13.980 1.00 93.50 124 ILE A O 1
ATOM 1026 N N . PHE A 1 125 ? -8.832 -7.064 13.147 1.00 94.69 125 PHE A N 1
ATOM 1027 C CA . PHE A 1 125 ? -9.930 -6.746 14.049 1.00 94.69 125 PHE A CA 1
ATOM 1028 C C . PHE A 1 125 ? -11.126 -7.679 13.822 1.00 94.69 125 PHE A C 1
ATOM 1030 O O . PHE A 1 125 ? -11.661 -8.231 14.782 1.00 94.69 125 PHE A O 1
ATOM 1037 N N . GLU A 1 126 ? -11.503 -7.920 12.567 1.00 91.25 126 GLU A N 1
ATOM 1038 C CA . GLU A 1 126 ? -12.682 -8.729 12.248 1.00 91.25 126 GLU A CA 1
ATOM 1039 C C . GLU A 1 126 ? -12.458 -10.235 12.403 1.00 91.25 126 GLU A C 1
ATOM 1041 O O . GLU A 1 126 ? -13.334 -10.938 12.910 1.00 91.25 126 GLU A O 1
ATOM 1046 N N . VAL A 1 127 ? -11.286 -10.745 12.009 1.00 87.06 127 VAL A N 1
ATOM 1047 C CA . VAL A 1 127 ? -10.992 -12.187 12.053 1.00 87.06 127 VAL A CA 1
ATOM 1048 C C . VAL A 1 127 ? -10.550 -12.627 13.448 1.00 87.06 127 VAL A C 1
ATOM 1050 O O . VAL A 1 127 ? -11.042 -13.630 13.960 1.00 87.06 127 VAL A O 1
ATOM 1053 N N . ASN A 1 128 ? -9.642 -11.877 14.079 1.00 82.12 128 ASN A N 1
ATOM 1054 C CA . ASN A 1 128 ? -8.997 -12.297 15.328 1.00 82.12 128 ASN A CA 1
ATOM 1055 C C . ASN A 1 128 ? -9.582 -11.609 16.567 1.00 82.12 128 ASN A C 1
ATOM 1057 O O . ASN A 1 128 ? -9.154 -11.919 17.679 1.00 82.12 128 ASN A O 1
ATOM 1061 N N . ARG A 1 129 ? -10.497 -10.641 16.397 1.00 83.69 129 ARG A N 1
ATOM 1062 C CA . ARG A 1 129 ? -11.057 -9.809 17.482 1.00 83.69 129 ARG A CA 1
ATOM 1063 C C . ARG A 1 129 ? -9.983 -9.160 18.367 1.00 83.69 129 ARG A C 1
ATOM 1065 O O . ARG A 1 129 ? -10.221 -8.846 19.530 1.00 83.69 129 ARG A O 1
ATOM 1072 N N . SER A 1 130 ? -8.788 -8.926 17.812 1.00 88.88 130 SER A N 1
ATOM 1073 C CA . SER A 1 130 ? -7.672 -8.310 18.537 1.00 88.88 130 SER A CA 1
ATOM 1074 C C . SER A 1 130 ? -7.661 -6.794 18.353 1.00 88.88 130 SER A C 1
ATOM 1076 O O . SER A 1 130 ? -6.937 -6.248 17.514 1.00 88.88 130 SER A O 1
ATOM 1078 N N . THR A 1 131 ? -8.436 -6.096 19.185 1.00 91.19 131 THR A N 1
ATOM 1079 C CA . THR A 1 131 ? -8.524 -4.625 19.195 1.00 91.19 131 THR A CA 1
ATOM 1080 C C . THR A 1 131 ? -7.161 -3.966 19.404 1.00 91.19 131 THR A C 1
ATOM 1082 O O . THR A 1 131 ? -6.802 -3.025 18.699 1.00 91.19 131 THR A O 1
ATOM 1085 N N . LYS A 1 132 ? -6.352 -4.480 20.339 1.00 92.81 132 LYS A N 1
ATOM 1086 C CA . LYS A 1 132 ? -5.044 -3.894 20.672 1.00 92.81 132 LYS A CA 1
ATOM 1087 C C . LYS A 1 132 ? -4.067 -3.962 19.497 1.00 92.81 132 LYS A C 1
ATOM 1089 O O . LYS A 1 132 ? -3.396 -2.971 19.200 1.00 92.81 132 LYS A O 1
ATOM 1094 N N . THR A 1 133 ? -3.982 -5.111 18.826 1.00 94.44 133 THR A N 1
ATOM 1095 C CA . THR A 1 133 ? -3.114 -5.273 17.652 1.00 94.44 133 THR A CA 1
ATOM 1096 C C . THR A 1 133 ? -3.583 -4.377 16.513 1.00 94.44 133 THR A C 1
ATOM 1098 O O . THR A 1 133 ? -2.772 -3.650 15.943 1.00 94.44 133 THR A O 1
ATOM 1101 N N . ALA A 1 134 ? -4.890 -4.363 16.237 1.00 95.56 134 ALA A N 1
ATOM 1102 C CA . ALA A 1 134 ? -5.465 -3.542 15.182 1.00 95.56 134 ALA A CA 1
ATOM 1103 C C . ALA A 1 134 ? -5.205 -2.042 15.417 1.00 95.56 134 ALA A C 1
ATOM 1105 O O . ALA A 1 134 ? -4.669 -1.367 14.544 1.00 95.56 134 ALA A O 1
ATOM 1106 N N . LEU A 1 135 ? -5.449 -1.528 16.627 1.00 96.38 135 LEU A N 1
ATOM 1107 C CA . LEU A 1 135 ? -5.150 -0.132 16.976 1.00 96.38 135 LEU A CA 1
ATOM 1108 C C . LEU A 1 135 ? -3.652 0.200 16.884 1.00 96.38 135 LEU A C 1
ATOM 1110 O O . LEU A 1 135 ? -3.290 1.317 16.515 1.00 96.38 135 LEU A O 1
ATOM 1114 N N . THR A 1 136 ? -2.766 -0.749 17.201 1.00 97.31 136 THR A N 1
ATOM 1115 C CA . THR A 1 136 ? -1.312 -0.551 17.065 1.00 97.31 136 THR A CA 1
ATOM 1116 C C . THR A 1 136 ? -0.925 -0.369 15.596 1.00 97.31 136 THR A C 1
ATOM 1118 O O . THR A 1 136 ? -0.145 0.527 15.271 1.00 97.31 136 THR A O 1
ATOM 1121 N N . LEU A 1 137 ? -1.520 -1.162 14.701 1.00 97.25 137 LEU A N 1
ATOM 1122 C CA . LEU A 1 137 ? -1.331 -1.025 13.257 1.00 97.25 137 LEU A CA 1
ATOM 1123 C C . LEU A 1 137 ? -1.910 0.286 12.721 1.00 97.25 137 LEU A C 1
ATOM 1125 O O . LEU A 1 137 ? -1.224 0.964 11.964 1.00 97.25 137 LEU A O 1
ATOM 1129 N N . LEU A 1 138 ? -3.106 0.701 13.152 1.00 97.38 138 LEU A N 1
ATOM 1130 C CA . LEU A 1 138 ? -3.689 1.983 12.727 1.00 97.38 138 LEU A CA 1
ATOM 1131 C C . LEU A 1 138 ? -2.821 3.178 13.144 1.00 97.38 138 LEU A C 1
ATOM 1133 O O . LEU A 1 138 ? -2.574 4.074 12.342 1.00 97.38 138 LEU A O 1
ATOM 1137 N N . ASN A 1 139 ? -2.277 3.162 14.364 1.00 96.38 139 ASN A N 1
ATOM 1138 C CA . ASN A 1 139 ? -1.333 4.192 14.805 1.00 96.38 139 ASN A CA 1
ATOM 1139 C C . ASN A 1 139 ? -0.048 4.199 13.967 1.00 96.38 139 ASN A C 1
ATOM 1141 O O . ASN A 1 139 ? 0.497 5.264 13.682 1.00 96.38 139 ASN A O 1
ATOM 1145 N N . HIS A 1 140 ? 0.451 3.025 13.576 1.00 96.88 140 HIS A N 1
ATOM 1146 C CA . HIS A 1 140 ? 1.592 2.934 12.671 1.00 96.88 140 HIS A CA 1
ATOM 1147 C C . HIS A 1 140 ? 1.248 3.488 11.280 1.00 96.88 140 HIS A C 1
ATOM 1149 O O . HIS A 1 140 ? 2.020 4.280 10.749 1.00 96.88 140 HIS A O 1
ATOM 1155 N N . ALA A 1 141 ? 0.076 3.150 10.737 1.00 96.69 141 ALA A N 1
ATOM 1156 C CA . ALA A 1 141 ? -0.407 3.656 9.456 1.00 96.69 141 ALA A CA 1
ATOM 1157 C C . ALA A 1 141 ? -0.511 5.191 9.446 1.00 96.69 141 ALA A C 1
ATOM 1159 O O . ALA A 1 141 ? -0.056 5.820 8.495 1.00 96.69 141 ALA A O 1
ATOM 1160 N N . LEU A 1 142 ? -1.036 5.807 10.513 1.00 95.00 142 LEU A N 1
ATOM 1161 C CA . LEU A 1 142 ? -1.085 7.270 10.643 1.00 95.00 142 LEU A CA 1
ATOM 1162 C C . LEU A 1 142 ? 0.314 7.892 10.639 1.00 95.00 142 LEU A C 1
ATOM 1164 O O . LEU A 1 142 ? 0.563 8.838 9.901 1.00 95.00 142 LEU A O 1
ATOM 1168 N N . LYS A 1 143 ? 1.258 7.339 11.409 1.00 95.00 143 LYS A N 1
ATOM 1169 C CA . LYS A 1 143 ? 2.627 7.878 11.513 1.00 95.00 143 LYS A CA 1
ATOM 1170 C C . LYS A 1 143 ? 3.391 7.923 10.186 1.00 95.00 143 LYS A C 1
ATOM 1172 O O . LYS A 1 143 ? 4.368 8.658 10.102 1.00 95.00 143 LYS A O 1
ATOM 1177 N N . LEU A 1 144 ? 2.990 7.140 9.182 1.00 93.62 144 LEU A N 1
ATOM 1178 C CA . LEU A 1 144 ? 3.650 7.135 7.875 1.00 93.62 144 LEU A CA 1
ATOM 1179 C C . LEU A 1 144 ? 3.400 8.410 7.063 1.00 93.62 144 LEU A C 1
ATOM 1181 O O . LEU A 1 144 ? 4.266 8.787 6.274 1.00 93.62 144 LEU A O 1
ATOM 1185 N N . THR A 1 145 ? 2.244 9.054 7.232 1.00 92.56 145 THR A N 1
ATOM 1186 C CA . THR A 1 145 ? 1.846 10.223 6.424 1.00 92.56 145 THR A CA 1
ATOM 1187 C C . THR A 1 145 ? 1.532 11.459 7.256 1.00 92.56 145 THR A C 1
ATOM 1189 O O . THR A 1 145 ? 1.504 12.553 6.698 1.00 92.56 145 THR A O 1
ATOM 1192 N N . LEU A 1 146 ? 1.333 11.306 8.571 1.00 89.25 146 LEU A N 1
ATOM 1193 C CA . LEU A 1 146 ? 0.948 12.405 9.446 1.00 89.25 146 LEU A CA 1
ATOM 1194 C C . LEU A 1 146 ? 2.061 13.449 9.511 1.00 89.25 146 LEU A C 1
ATOM 1196 O O . LEU A 1 146 ? 3.067 13.273 10.196 1.00 89.25 146 LEU A O 1
ATOM 1200 N N . THR A 1 147 ? 1.843 14.558 8.813 1.00 84.81 147 THR A N 1
ATOM 1201 C CA . THR A 1 147 ? 2.753 15.708 8.789 1.00 84.81 147 THR A CA 1
ATOM 1202 C C . THR A 1 147 ? 2.319 16.803 9.759 1.00 84.81 147 THR A C 1
ATOM 1204 O O . THR A 1 147 ? 3.170 17.453 10.363 1.00 84.81 147 THR A O 1
ATOM 1207 N N . ASN A 1 148 ? 1.009 16.984 9.957 1.00 82.94 148 ASN A N 1
ATOM 1208 C CA . ASN A 1 148 ? 0.447 17.979 10.862 1.00 82.94 148 ASN A CA 1
ATOM 1209 C C . ASN A 1 148 ? -0.740 17.395 11.642 1.00 82.94 148 ASN A C 1
ATOM 1211 O O . ASN A 1 148 ? -1.706 16.908 11.063 1.00 82.94 148 ASN A O 1
ATOM 1215 N N . SER A 1 149 ? -0.692 17.455 12.974 1.00 80.44 149 SER A N 1
ATOM 1216 C CA . SER A 1 149 ? -1.765 16.936 13.829 1.00 80.44 149 SER A CA 1
ATOM 1217 C C . SER A 1 149 ? -3.068 17.737 13.754 1.00 80.44 149 SER A C 1
ATOM 1219 O O . SER A 1 149 ? -4.117 17.203 14.137 1.00 80.44 149 SER A O 1
ATOM 1221 N N . ASP A 1 150 ? -2.999 18.986 13.293 1.00 81.81 150 ASP A N 1
ATOM 1222 C CA . ASP A 1 150 ? -4.120 19.924 13.238 1.00 81.81 150 ASP A CA 1
ATOM 1223 C C . ASP A 1 150 ? -4.822 19.944 11.875 1.00 81.81 150 ASP A C 1
ATOM 1225 O O . ASP A 1 150 ? -5.952 20.436 11.796 1.00 81.81 150 ASP A O 1
ATOM 1229 N N . PHE A 1 151 ? -4.173 19.405 10.836 1.00 85.44 151 PHE A N 1
ATOM 1230 C CA . PHE A 1 151 ? -4.678 19.319 9.466 1.00 85.44 151 PHE A CA 1
ATOM 1231 C C . PHE A 1 151 ? -4.439 17.917 8.920 1.00 85.44 151 PHE A C 1
ATOM 1233 O O . PHE A 1 151 ? -3.354 17.596 8.438 1.00 85.44 151 PHE A O 1
ATOM 1240 N N . LEU A 1 152 ? -5.467 17.085 9.035 1.00 89.94 152 LEU A N 1
ATOM 1241 C CA . LEU A 1 152 ? -5.444 15.712 8.552 1.00 89.94 152 LEU A CA 1
ATOM 1242 C C . LEU A 1 152 ? -5.905 15.639 7.099 1.00 89.94 152 LEU A C 1
ATOM 1244 O O . LEU A 1 152 ? -6.859 16.308 6.708 1.00 89.94 152 LEU A O 1
ATOM 1248 N N . SER A 1 153 ? -5.272 14.767 6.324 1.00 92.06 153 SER A N 1
ATOM 1249 C CA . SER A 1 153 ? -5.772 14.345 5.016 1.00 92.06 153 SER A CA 1
ATOM 1250 C C . SER A 1 153 ? -7.043 13.497 5.146 1.00 92.06 153 SER A C 1
ATOM 1252 O O . SER A 1 153 ? -7.287 12.871 6.178 1.00 92.06 153 SER A O 1
ATOM 1254 N N . G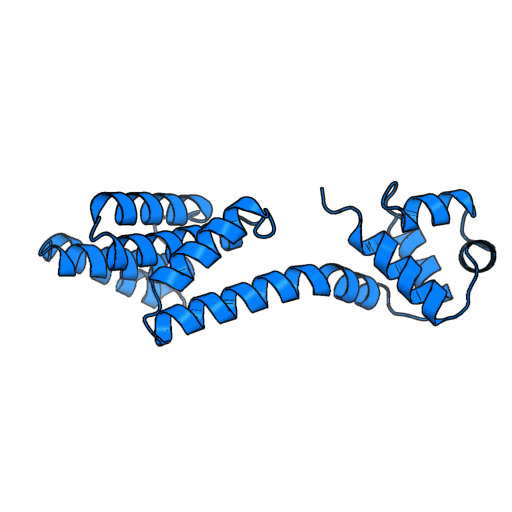LU A 1 154 ? -7.821 13.392 4.064 1.00 92.62 154 GLU A N 1
ATOM 1255 C CA . GLU A 1 154 ? -9.005 12.517 3.996 1.00 92.62 154 GLU A CA 1
ATOM 1256 C C . GLU A 1 154 ? -8.676 11.072 4.422 1.00 92.62 154 GLU A C 1
ATOM 1258 O O . GLU A 1 154 ? -9.381 10.472 5.230 1.00 92.62 154 GLU A O 1
ATOM 1263 N N . ARG A 1 155 ? -7.525 10.542 3.980 1.00 94.06 155 ARG A N 1
ATOM 1264 C CA . ARG A 1 155 ? -7.060 9.192 4.339 1.00 94.06 155 ARG A CA 1
ATOM 1265 C C . ARG A 1 155 ? -6.798 9.039 5.839 1.00 94.06 155 ARG A C 1
ATOM 1267 O O . ARG A 1 155 ? -7.098 7.996 6.412 1.00 94.06 155 ARG A O 1
ATOM 1274 N N . GLU A 1 156 ? -6.219 10.050 6.477 1.00 95.38 156 GLU A N 1
ATOM 1275 C CA . GLU A 1 156 ? -5.949 10.028 7.918 1.00 95.38 156 GLU A CA 1
ATOM 1276 C C . GLU A 1 156 ? -7.239 10.132 8.730 1.00 95.38 156 GLU A C 1
ATOM 1278 O O . GLU A 1 156 ? -7.367 9.464 9.759 1.00 95.38 156 GLU A O 1
ATOM 1283 N N . ILE A 1 157 ? -8.213 10.905 8.242 1.00 95.44 157 ILE A N 1
ATOM 1284 C CA . ILE A 1 157 ? -9.556 10.970 8.821 1.00 95.44 157 ILE A CA 1
ATOM 1285 C C . ILE A 1 157 ? -10.234 9.596 8.738 1.00 95.44 157 ILE A C 1
ATOM 1287 O O . ILE A 1 157 ? -10.723 9.117 9.761 1.00 95.44 157 ILE A O 1
ATOM 1291 N N . ASP A 1 158 ? -10.189 8.914 7.590 1.00 95.88 158 ASP A N 1
ATOM 1292 C CA . ASP A 1 158 ? -10.760 7.566 7.434 1.00 95.88 158 ASP A CA 1
ATOM 1293 C C . ASP A 1 158 ? -10.130 6.543 8.402 1.00 95.88 158 ASP A C 1
ATOM 1295 O O . ASP A 1 158 ? -10.811 5.708 9.016 1.00 95.88 158 ASP A O 1
ATOM 1299 N N . ILE A 1 159 ? -8.804 6.605 8.570 1.00 97.50 159 ILE A N 1
ATOM 1300 C CA . ILE A 1 159 ? -8.074 5.743 9.506 1.00 97.50 159 ILE A CA 1
ATOM 1301 C C . ILE A 1 159 ? -8.508 6.041 10.945 1.00 97.50 159 ILE A C 1
ATOM 1303 O O . ILE A 1 159 ? -8.775 5.114 11.714 1.00 97.50 159 ILE A O 1
ATOM 1307 N N . MET A 1 160 ? -8.635 7.316 11.316 1.00 96.31 160 MET A N 1
ATOM 1308 C CA . MET A 1 160 ? -9.127 7.706 12.638 1.00 96.31 160 MET A CA 1
ATOM 1309 C C . MET A 1 160 ? -10.578 7.283 12.869 1.00 96.31 160 MET A C 1
ATOM 1311 O O . MET A 1 160 ? -10.907 6.798 13.952 1.00 96.31 160 MET A O 1
ATOM 1315 N N . GLN A 1 161 ? -11.438 7.386 11.860 1.00 97.19 161 GLN A N 1
ATOM 1316 C CA . GLN A 1 161 ? -12.804 6.881 11.935 1.00 97.19 161 GLN A CA 1
ATOM 1317 C C . GLN A 1 161 ? -12.816 5.366 12.179 1.00 97.19 161 GLN A C 1
ATOM 1319 O O . GLN A 1 161 ? -13.564 4.884 13.030 1.00 97.19 161 GLN A O 1
ATOM 1324 N N . THR A 1 162 ? -11.926 4.619 11.522 1.00 97.56 162 THR A N 1
ATOM 1325 C CA . THR A 1 162 ? -11.744 3.181 11.777 1.00 97.56 162 THR A CA 1
ATOM 1326 C C . THR A 1 162 ? -11.332 2.915 13.232 1.00 97.56 162 THR A C 1
ATOM 1328 O O . THR A 1 162 ? -11.900 2.039 13.884 1.00 97.56 162 THR A O 1
ATOM 1331 N N . MET A 1 163 ? -10.402 3.703 13.789 1.00 97.38 163 MET A N 1
ATOM 1332 C CA . MET A 1 163 ? -10.026 3.599 15.209 1.00 97.38 163 MET A CA 1
ATOM 1333 C C . MET A 1 163 ? -11.223 3.846 16.132 1.00 97.38 163 MET A C 1
ATOM 1335 O O . MET A 1 163 ? -11.402 3.128 17.117 1.00 97.38 163 MET A O 1
ATOM 1339 N N . ALA A 1 164 ? -12.052 4.845 15.821 1.00 97.44 164 ALA A N 1
ATOM 1340 C CA . ALA A 1 164 ? -13.242 5.143 16.605 1.00 97.44 164 ALA A CA 1
ATOM 1341 C C . ALA A 1 164 ? -14.245 3.982 16.599 1.00 97.44 164 ALA A C 1
ATOM 1343 O O . ALA A 1 164 ? -14.796 3.663 17.654 1.00 97.44 164 ALA A O 1
ATOM 1344 N N . ILE A 1 165 ? -14.443 3.324 15.451 1.00 96.38 165 ILE A N 1
ATOM 1345 C CA . ILE A 1 165 ? -15.290 2.127 15.339 1.00 96.38 165 ILE A CA 1
ATOM 1346 C C . ILE A 1 165 ? -14.751 1.017 16.248 1.00 96.38 165 ILE A C 1
ATOM 1348 O O . ILE A 1 165 ? -15.503 0.478 17.055 1.00 96.38 165 ILE A O 1
ATOM 1352 N N . PHE A 1 166 ? -13.445 0.737 16.210 1.00 95.88 166 PHE A N 1
ATOM 1353 C CA . PHE A 1 166 ? -12.847 -0.309 17.053 1.00 95.88 166 PHE A CA 1
ATOM 1354 C C . PHE A 1 166 ? -12.995 -0.016 18.548 1.00 95.88 166 PHE A C 1
ATOM 1356 O O . PHE A 1 166 ? -13.297 -0.920 19.326 1.00 95.88 166 PHE A O 1
ATOM 1363 N N . HIS A 1 167 ? -12.819 1.243 18.964 1.00 96.00 167 HIS A N 1
ATOM 1364 C CA . HIS A 1 167 ? -13.083 1.645 20.347 1.00 96.00 167 HIS A CA 1
ATOM 1365 C C . HIS A 1 167 ? -14.565 1.485 20.716 1.00 96.00 167 HIS A C 1
ATOM 1367 O O . HIS A 1 167 ? -14.860 1.017 21.813 1.00 96.00 167 HIS A O 1
ATOM 1373 N N . GLY A 1 168 ? -15.491 1.827 19.815 1.00 95.50 168 GLY A N 1
ATOM 1374 C CA . GLY A 1 168 ? -16.934 1.679 20.030 1.00 95.50 168 GLY A CA 1
ATOM 1375 C C . GLY A 1 168 ? -17.358 0.220 20.212 1.00 95.50 168 GLY A C 1
ATOM 1376 O O . GLY A 1 168 ? -18.011 -0.108 21.199 1.00 95.50 168 GLY A O 1
ATOM 1377 N N . GLU A 1 169 ? -16.904 -0.666 19.327 1.00 92.94 169 GLU A N 1
ATOM 1378 C CA . GLU A 1 169 ? -17.127 -2.117 19.420 1.00 92.94 169 GLU A CA 1
ATOM 1379 C C . GLU A 1 169 ? -16.524 -2.714 20.705 1.00 92.94 169 GLU A C 1
ATOM 1381 O O . GLU A 1 169 ? -17.091 -3.625 21.309 1.00 92.94 169 GLU A O 1
ATOM 1386 N N . ASN A 1 170 ? -15.409 -2.153 21.192 1.00 92.25 170 ASN A N 1
ATOM 1387 C CA . ASN A 1 170 ? -14.806 -2.533 22.473 1.00 92.25 170 ASN A CA 1
ATOM 1388 C C . ASN A 1 170 ? -15.460 -1.863 23.700 1.00 92.25 170 ASN A C 1
ATOM 1390 O O . ASN A 1 170 ? -14.935 -1.965 24.808 1.00 92.25 170 ASN A O 1
ATOM 1394 N N . LYS A 1 171 ? -16.595 -1.170 23.527 1.00 94.94 171 LYS A N 1
ATOM 1395 C CA . LYS A 1 171 ? -17.327 -0.423 24.570 1.00 94.94 171 LYS A CA 1
ATOM 1396 C C . LYS A 1 171 ? -16.552 0.750 25.188 1.00 94.94 171 LYS A C 1
ATOM 1398 O O . LYS A 1 171 ? -16.941 1.282 26.226 1.00 94.94 171 LYS A O 1
ATOM 1403 N N . GLU A 1 172 ? -15.482 1.207 24.543 1.00 95.94 172 GLU A N 1
ATOM 1404 C CA . GLU A 1 172 ? -14.701 2.389 24.926 1.00 95.94 172 GLU A CA 1
ATOM 1405 C C . GLU A 1 172 ? -15.310 3.662 24.310 1.00 95.94 172 GLU A C 1
ATOM 1407 O O . GLU A 1 172 ? -14.661 4.402 23.564 1.00 95.94 172 GLU A O 1
ATOM 1412 N N . TYR A 1 173 ? -16.589 3.907 24.605 1.00 96.69 173 TYR A N 1
ATOM 1413 C CA . TYR A 1 173 ? -17.402 4.911 23.910 1.00 96.69 173 TYR A CA 1
ATOM 1414 C C . TYR A 1 173 ? -16.858 6.335 24.032 1.00 96.69 173 TYR A C 1
ATOM 1416 O O . TYR A 1 173 ? -16.871 7.073 23.051 1.00 96.69 173 TYR A O 1
ATOM 1424 N N . GLU A 1 174 ? -16.322 6.723 25.191 1.00 97.38 174 GLU A N 1
ATOM 1425 C CA . GLU A 1 174 ? -15.744 8.061 25.372 1.00 97.38 174 GLU A CA 1
ATOM 1426 C C . GLU A 1 174 ? -14.577 8.314 24.414 1.00 97.38 174 GLU A C 1
ATOM 1428 O O . GLU A 1 174 ? -14.506 9.366 23.774 1.00 97.38 174 GLU A O 1
ATOM 1433 N N . LYS A 1 175 ? -13.685 7.328 24.253 1.00 96.31 175 LYS A N 1
ATOM 1434 C CA . LYS A 1 175 ? -12.570 7.429 23.305 1.00 96.31 175 LYS A CA 1
ATOM 1435 C C . LYS A 1 175 ? -13.079 7.485 21.872 1.00 96.31 175 LYS A C 1
ATOM 1437 O O . LYS A 1 175 ? -12.627 8.336 21.112 1.00 96.31 175 LYS A O 1
ATOM 1442 N N . SER A 1 176 ? -14.038 6.624 21.527 1.00 97.56 176 SER A N 1
ATOM 1443 C CA . SER A 1 176 ? -14.676 6.613 20.207 1.00 97.56 176 SER A CA 1
ATOM 1444 C C . SER A 1 176 ? -15.261 7.987 19.855 1.00 97.56 176 SER A C 1
ATOM 1446 O O . SER A 1 176 ? -14.898 8.577 18.838 1.00 97.56 176 SER A O 1
ATOM 1448 N N . ILE A 1 177 ? -16.069 8.564 20.750 1.00 97.88 177 ILE A N 1
ATOM 1449 C CA . ILE A 1 177 ? -16.704 9.876 20.569 1.00 97.88 177 ILE A CA 1
ATOM 1450 C C . ILE A 1 177 ? -15.661 10.988 20.431 1.00 97.88 177 ILE A C 1
ATOM 1452 O O . ILE A 1 177 ? -15.794 11.851 19.563 1.00 97.88 177 ILE A O 1
ATOM 1456 N N . ASN A 1 178 ? -14.615 10.983 21.260 1.00 97.44 178 ASN A N 1
ATOM 1457 C CA . ASN A 1 178 ? -13.560 11.995 21.186 1.00 97.44 178 ASN A CA 1
ATOM 1458 C C . ASN A 1 178 ? -12.814 11.946 19.846 1.00 97.44 178 ASN A C 1
ATOM 1460 O O . ASN A 1 178 ? -12.546 12.992 19.252 1.00 97.44 178 ASN A O 1
ATOM 1464 N N . ILE A 1 179 ? -12.532 10.745 19.333 1.00 96.44 179 ILE A N 1
ATOM 1465 C CA . ILE A 1 179 ? -11.911 10.572 18.016 1.00 96.44 179 ILE A CA 1
ATOM 1466 C C . ILE A 1 179 ? -12.860 11.054 16.910 1.00 96.44 179 ILE A C 1
ATOM 1468 O O . ILE A 1 179 ? -12.426 11.815 16.046 1.00 96.44 179 ILE A O 1
ATOM 1472 N N . LEU A 1 180 ? -14.149 10.698 16.955 1.00 96.88 180 LEU A N 1
ATOM 1473 C CA . LEU A 1 180 ? -15.143 11.139 15.963 1.00 96.88 180 LEU A CA 1
ATOM 1474 C C . LEU A 1 180 ? -15.298 12.663 15.927 1.00 96.88 180 LEU A C 1
ATOM 1476 O O . LEU A 1 180 ? -15.357 13.245 14.846 1.00 96.88 180 LEU A O 1
ATOM 1480 N N . LYS A 1 181 ? -15.287 13.334 17.086 1.00 96.12 181 LYS A N 1
ATOM 1481 C CA . LYS A 1 181 ? -15.289 14.806 17.156 1.00 96.12 181 LYS A CA 1
ATOM 1482 C C . LYS A 1 181 ? -14.070 15.409 16.459 1.00 96.12 181 LYS A C 1
ATOM 1484 O O . LYS A 1 181 ? -14.202 16.392 15.732 1.00 96.12 181 LYS A O 1
ATOM 1489 N N . ARG A 1 182 ? -12.888 14.811 16.646 1.00 93.75 182 ARG A N 1
ATOM 1490 C CA . ARG A 1 182 ? -11.664 15.253 15.963 1.00 93.75 182 ARG A CA 1
ATOM 1491 C C . ARG A 1 182 ? -11.725 14.996 14.456 1.00 93.75 182 ARG A C 1
ATOM 1493 O O . ARG A 1 182 ? -11.268 15.853 13.704 1.00 93.75 182 ARG A O 1
ATOM 1500 N N . CYS A 1 183 ? -12.312 13.877 14.024 1.00 94.12 183 CYS A N 1
ATOM 1501 C CA . CYS A 1 183 ? -12.558 13.588 12.608 1.00 94.12 183 CYS A CA 1
ATOM 1502 C C . CYS A 1 183 ? -13.450 14.669 11.987 1.00 94.12 183 CYS A C 1
ATOM 1504 O O . CYS A 1 183 ? -13.042 15.300 11.020 1.00 94.12 183 CYS A O 1
ATOM 1506 N N . LEU A 1 184 ? -14.602 14.962 12.604 1.00 94.06 184 LEU A N 1
ATOM 1507 C CA . LEU A 1 184 ? -15.534 15.996 12.141 1.00 94.06 184 LEU A CA 1
ATOM 1508 C C . LEU A 1 184 ? -14.868 17.376 12.053 1.00 94.06 184 LEU A C 1
ATOM 1510 O O . LEU A 1 184 ? -15.010 18.077 11.057 1.00 94.06 184 LEU A O 1
ATOM 1514 N N . SER A 1 185 ? -14.091 17.752 13.073 1.00 93.38 185 SER A N 1
ATOM 1515 C CA . SER A 1 185 ? -13.370 19.026 13.065 1.00 93.38 185 SER A CA 1
ATOM 1516 C C . SER A 1 185 ? -12.320 19.122 11.959 1.00 93.38 185 SER A C 1
ATOM 1518 O O . SER A 1 185 ? -12.056 20.236 11.523 1.00 93.38 185 SER A O 1
ATOM 1520 N N . ASN A 1 186 ? -11.683 18.018 11.556 1.00 92.19 186 ASN A N 1
ATOM 1521 C CA . ASN A 1 186 ? -10.723 18.028 10.449 1.00 92.19 186 ASN A CA 1
ATOM 1522 C C . ASN A 1 186 ? -11.426 17.984 9.096 1.00 92.19 186 ASN A C 1
ATOM 1524 O O . ASN A 1 186 ? -10.985 18.659 8.177 1.00 92.19 186 ASN A O 1
ATOM 1528 N N . PHE A 1 187 ? -12.545 17.267 8.995 1.00 89.69 187 PHE A N 1
ATOM 1529 C CA . PHE A 1 187 ? -13.349 17.216 7.780 1.00 89.69 187 PHE A CA 1
ATOM 1530 C C . PHE A 1 187 ? -13.839 18.613 7.375 1.00 89.69 187 PHE A C 1
ATOM 1532 O O . PHE A 1 187 ? -13.686 19.009 6.230 1.00 89.69 187 PHE A O 1
ATOM 1539 N N . ASN A 1 188 ? -14.292 19.415 8.344 1.00 89.38 188 ASN A N 1
ATOM 1540 C CA . ASN A 1 188 ? -14.705 20.806 8.119 1.00 89.38 188 ASN A CA 1
ATOM 1541 C C . ASN A 1 188 ? -13.556 21.760 7.723 1.00 89.38 188 ASN A C 1
ATOM 1543 O O . ASN A 1 188 ? -13.805 22.935 7.484 1.00 89.38 188 ASN A O 1
ATOM 1547 N N . LYS A 1 189 ? -12.295 21.307 7.740 1.00 88.75 189 LYS A N 1
ATOM 1548 C CA . LYS A 1 189 ? -11.127 22.091 7.297 1.00 88.75 189 LYS A CA 1
ATOM 1549 C C . LYS A 1 189 ? -10.657 21.706 5.894 1.00 88.75 189 LYS A C 1
ATOM 1551 O O . LYS A 1 189 ? -9.690 22.296 5.426 1.00 88.75 189 LYS A O 1
ATOM 1556 N N . LEU A 1 190 ? -11.266 20.691 5.276 1.00 83.94 190 LEU A N 1
ATOM 1557 C CA . LEU A 1 190 ? -10.914 20.231 3.930 1.00 83.94 190 LEU A CA 1
ATOM 1558 C C . LEU A 1 190 ? -11.557 21.079 2.814 1.00 83.94 190 LEU A C 1
ATOM 1560 O O . LEU A 1 190 ? -11.364 20.744 1.647 1.00 83.94 190 LEU A O 1
ATOM 1564 N N . ASP A 1 191 ? -12.283 22.144 3.175 1.00 58.62 191 ASP A N 1
ATOM 1565 C CA . ASP A 1 191 ? -12.861 23.140 2.259 1.00 58.62 191 ASP A CA 1
ATOM 1566 C C . ASP A 1 191 ? -11.796 24.026 1.583 1.00 58.62 191 ASP A C 1
ATOM 1568 O O . ASP A 1 191 ? -10.951 24.615 2.302 1.00 58.62 191 ASP A O 1
#

Secondary structure (DSSP, 8-state):
---HHHHHHHHHHHHHTT--HHHHHTTTS-HHHHHHHHTTSSPPPHHHHHHHHHHHTS-HHHHHHHHHHHHHHHHHHHHHHHHHHHHTT-HHHHHHHHHHHHHHT---SHHHHHHHHHHHHHHHHHHH--HHHHHHHHH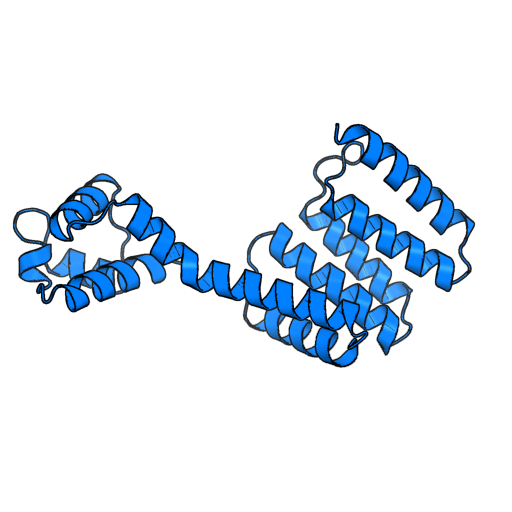HHHHHH---TTS--HHHHHHHHHHHHHHHHTT-HHHHHHHHHHHHHHHTT--

InterPro domains:
  IPR001387 Cro/C1-type, helix-turn-helix domain [PF01381] (10-60)
  IPR001387 Cro/C1-type, helix-turn-helix domain [PS50943] (10-63)
  IPR001387 Cro/C1-type, helix-turn-helix domain [SM00530] (9-63)
  IPR001387 Cro/C1-type, helix-turn-helix domain [cd00093] (7-60)
  IPR010982 Lambda repressor-like, DNA-binding domain superfamily [SSF47413] (5-65)
  IPR011990 Tetratricopeptide-like helical domain superfamily [G3DSA:1.25.40.10] (1-191)
  IPR041315 PlcR, tetratricopeptide repeat [PF18768] (84-187)
  IPR053163 HTH-type transcriptional regulator Rgg-like [PTHR37038] (3-191)

Sequence (191 aa):
MEFNDLGITIKELRIKKNISQSELCHGICSQSQISKIEKGVIYPSSILLYQLSERLGIDPNNIFALTQNKKIKYVENVKYVIKDCLKQKQYKELYEIVKKEKDLNNFQTNEEKQFLIWHEAIAIFEVNRSTKTALTLLNHALKLTLTNSDFLSEREIDIMQTMAIFHGENKEYEKSINILKRCLSNFNKLD

Radius of gyration: 22.95 Å; chains: 1; bounding box: 45×37×62 Å

Organism: Bacillus thuringiensis (NCBI:txid1428)

Foldseek 3Di:
DLLALLLCLLVVLCVVVVHDLCRLCPPQHDSVVNVCSNRSNDPDDPVSLCSSCVSSVHDSVVSVCRSCVPLVVVLVVLLVVLVVCVVVVVLVVNLVSLVVCVVVCSQPALLSVLSSLLSNLVSCCSPVVPLPVSVVSLVVSCVSPPPDPQADDPSNLVSLLVNLVSCVVVVVNVSSVVSVVSSVNNVVVVD

pLDDT: mean 90.58, std 9.39, range [39.16, 98.0]